Protein AF-A0A850LWF8-F1 (afdb_monomer_lite)

Foldseek 3Di:
DDLVVLLVQLVVLLCCLAPDPDDLVRLVVSLVSNLVSLVVLLVVLVVDDDPLSVVLNVLSVVLNVVSVPDRSNPDRCNVPPVNSVSSVVNSVSSVVDPPPPPPPPPPPPPVVVVVVVVVVVVVVVVVVVVVVVVVVVVVVVPPDDDPPDDDDDDDDDDDDDDPPDDDDDDDDDDDDDDDDDDDDDDDDDDDDDDDDDDDDDDDDDDDDDDDDDDDDDDDDDDDD

Sequence (224 aa):
MDISELIKQIEEIYNKFMISDNTPDMEADLKIKLLDAISSTLAFCNLRKGPNSENLKVILDNLKEKLLVWDPYGPWFKENKELSKGTYDVITLAKTIKFEEAVTPLNIVKTEDFNAFKNTIQKELQILRNEIILIKDLINKIKPMKPTNTGIPTLAPKPIEVPRTTPVPIPKPVSVAQPIPVAKPVPIPKPVAVHKPSEIPTSVPLTDLPPSSTTEEKDSSKLF

Structure (mmCIF, N/CA/C/O backbone):
data_AF-A0A850LWF8-F1
#
_entry.id   AF-A0A850LWF8-F1
#
loop_
_atom_site.group_PDB
_atom_site.id
_atom_site.type_symbol
_atom_site.label_atom_id
_atom_site.label_alt_id
_atom_site.label_comp_id
_atom_site.label_asym_id
_atom_site.label_entity_id
_atom_site.label_seq_id
_atom_site.pdbx_PDB_ins_code
_atom_site.Cartn_x
_atom_site.Cartn_y
_atom_site.Cartn_z
_atom_site.occupancy
_atom_site.B_iso_or_equiv
_atom_site.auth_seq_id
_atom_site.auth_comp_id
_atom_site.auth_asym_id
_atom_site.auth_atom_id
_atom_site.pdbx_PDB_model_num
ATOM 1 N N . MET A 1 1 ? 0.412 9.560 12.607 1.00 71.88 1 MET A N 1
ATOM 2 C CA . MET A 1 1 ? 0.857 10.022 11.281 1.00 71.88 1 MET A CA 1
ATOM 3 C C . MET A 1 1 ? -0.361 10.560 10.563 1.00 71.88 1 MET A C 1
ATOM 5 O O . MET A 1 1 ? -1.389 9.894 10.616 1.00 71.88 1 MET A O 1
ATOM 9 N N . ASP A 1 2 ? -0.293 11.776 10.027 1.00 88.12 2 ASP A N 1
ATOM 10 C CA . ASP A 1 2 ? -1.415 12.353 9.281 1.00 88.12 2 ASP A CA 1
ATOM 11 C C . ASP A 1 2 ? -1.512 11.723 7.883 1.00 88.12 2 ASP A C 1
ATOM 13 O O . ASP A 1 2 ? -0.502 11.296 7.322 1.00 88.12 2 ASP A O 1
ATOM 17 N N . ILE A 1 3 ? -2.715 11.663 7.314 1.00 89.00 3 ILE A N 1
ATOM 18 C CA . ILE A 1 3 ? -2.916 11.129 5.964 1.00 89.00 3 ILE A CA 1
ATOM 19 C C . ILE A 1 3 ? -2.223 11.983 4.906 1.00 89.00 3 ILE A C 1
ATOM 21 O O . ILE A 1 3 ? -1.686 11.434 3.951 1.00 89.00 3 ILE A O 1
ATOM 25 N N . SER A 1 4 ? -2.148 13.301 5.100 1.00 90.94 4 SER A N 1
ATOM 26 C CA . SER A 1 4 ? -1.425 14.196 4.191 1.00 90.94 4 SER A CA 1
ATOM 27 C C . SER A 1 4 ? 0.054 13.812 4.086 1.00 90.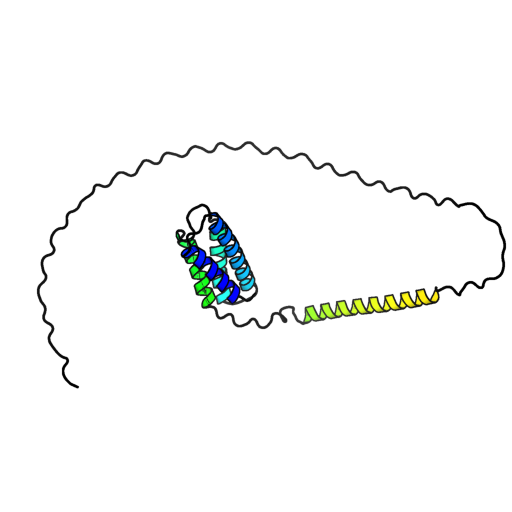94 4 SER A C 1
ATOM 29 O O . SER A 1 4 ? 0.622 13.805 2.996 1.00 90.94 4 SER A O 1
ATOM 31 N N . GLU A 1 5 ? 0.659 13.427 5.214 1.00 94.00 5 GLU A N 1
ATOM 32 C CA . GLU A 1 5 ? 2.047 12.964 5.274 1.00 94.00 5 GLU A CA 1
ATOM 33 C C . GLU A 1 5 ? 2.212 11.606 4.578 1.00 94.00 5 GLU A C 1
ATOM 35 O O . GLU A 1 5 ? 3.134 11.427 3.787 1.00 94.00 5 GLU A O 1
ATOM 40 N N . LEU A 1 6 ? 1.281 10.671 4.793 1.00 94.88 6 LEU A N 1
ATOM 41 C CA . LEU A 1 6 ? 1.285 9.381 4.094 1.00 94.88 6 LEU A CA 1
ATOM 42 C C . LEU A 1 6 ? 1.157 9.548 2.570 1.00 94.88 6 LEU A C 1
ATOM 44 O O . LEU A 1 6 ? 1.884 8.906 1.814 1.00 94.88 6 LEU A O 1
ATOM 48 N N . ILE A 1 7 ? 0.271 10.434 2.107 1.00 94.56 7 ILE A N 1
ATOM 49 C CA . ILE A 1 7 ? 0.090 10.729 0.677 1.00 94.56 7 ILE A CA 1
ATOM 50 C C . ILE A 1 7 ? 1.366 11.334 0.092 1.00 94.56 7 ILE A C 1
ATOM 52 O O . ILE A 1 7 ? 1.801 10.926 -0.984 1.00 94.56 7 ILE A O 1
ATOM 56 N N . LYS A 1 8 ? 1.984 12.278 0.808 1.00 96.19 8 LYS A N 1
ATOM 57 C CA . LYS A 1 8 ? 3.244 12.892 0.393 1.00 96.19 8 LYS A CA 1
ATOM 58 C C . LYS A 1 8 ? 4.355 11.850 0.250 1.00 96.19 8 LYS A C 1
ATOM 60 O O . LYS A 1 8 ? 5.095 11.884 -0.726 1.00 96.19 8 LYS A O 1
ATOM 65 N N . GLN A 1 9 ? 4.435 10.884 1.163 1.00 97.25 9 GLN A N 1
ATOM 66 C CA . GLN A 1 9 ? 5.411 9.795 1.067 1.00 97.25 9 GLN A CA 1
ATOM 67 C C . GLN A 1 9 ? 5.175 8.900 -0.149 1.00 97.25 9 GLN A C 1
ATOM 69 O O . GLN A 1 9 ? 6.128 8.578 -0.858 1.00 97.25 9 GLN A O 1
ATOM 74 N N . ILE A 1 10 ? 3.918 8.544 -0.439 1.00 97.56 10 ILE A N 1
ATOM 75 C CA . ILE A 1 10 ? 3.568 7.796 -1.657 1.00 97.56 10 ILE A CA 1
ATOM 76 C C . ILE A 1 10 ? 4.001 8.577 -2.907 1.00 97.56 10 ILE A C 1
ATOM 78 O O . ILE A 1 10 ? 4.587 7.997 -3.819 1.00 97.56 10 ILE A O 1
ATOM 82 N N . GLU A 1 11 ? 3.767 9.890 -2.941 1.00 97.62 11 GLU A N 1
ATOM 83 C CA . GLU A 1 11 ? 4.175 10.760 -4.048 1.00 97.62 11 GLU A CA 1
ATOM 84 C C . GLU A 1 11 ? 5.698 10.846 -4.210 1.00 97.62 11 GLU A C 1
ATOM 86 O O . GLU A 1 11 ? 6.208 10.727 -5.324 1.00 97.62 11 GLU A O 1
ATOM 91 N N . GLU A 1 12 ? 6.447 11.006 -3.120 1.00 97.75 12 GLU A N 1
ATOM 92 C CA . GLU A 1 12 ? 7.911 11.022 -3.160 1.00 97.75 12 GLU A CA 1
ATOM 93 C C . GLU A 1 12 ? 8.482 9.697 -3.682 1.00 97.75 12 GLU A C 1
ATOM 95 O O . GLU A 1 12 ? 9.410 9.699 -4.494 1.00 97.75 12 GLU A O 1
ATOM 100 N N . ILE A 1 13 ? 7.919 8.564 -3.251 1.00 98.06 13 ILE A N 1
ATOM 101 C CA . ILE A 1 13 ? 8.321 7.236 -3.729 1.00 98.06 13 ILE A CA 1
ATOM 102 C C . ILE A 1 13 ? 7.980 7.073 -5.215 1.00 98.06 13 ILE A C 1
ATOM 104 O O . ILE A 1 13 ? 8.828 6.639 -5.992 1.00 98.06 13 ILE A O 1
ATOM 108 N N . TYR A 1 14 ? 6.777 7.474 -5.630 1.00 98.06 14 TYR A N 1
ATOM 109 C CA . TYR A 1 14 ? 6.364 7.449 -7.033 1.00 98.06 14 TYR A CA 1
ATOM 110 C C . TYR A 1 14 ? 7.293 8.284 -7.922 1.00 98.06 14 TYR A C 1
ATOM 112 O O . TYR A 1 14 ? 7.759 7.808 -8.953 1.00 98.06 14 TYR A O 1
ATOM 120 N N . ASN A 1 15 ? 7.642 9.499 -7.501 1.00 97.62 15 ASN A N 1
ATOM 121 C CA . ASN A 1 15 ? 8.558 10.352 -8.255 1.00 97.62 15 ASN A CA 1
ATOM 122 C C . ASN A 1 15 ? 9.951 9.722 -8.391 1.00 97.62 15 ASN A C 1
ATOM 124 O O . ASN A 1 15 ? 10.553 9.807 -9.461 1.00 97.62 15 ASN A O 1
ATOM 128 N N . LYS A 1 16 ? 10.443 9.032 -7.352 1.00 97.50 16 LYS A N 1
ATOM 129 C CA . LYS A 1 16 ? 11.698 8.267 -7.437 1.00 97.50 16 LYS A CA 1
ATOM 130 C C . LYS A 1 16 ? 11.608 7.136 -8.456 1.00 97.50 16 LYS A C 1
ATOM 132 O O . LYS A 1 16 ? 12.560 6.950 -9.204 1.00 97.50 16 LYS A O 1
ATOM 137 N N . PHE A 1 17 ? 10.486 6.421 -8.531 1.00 97.12 17 PHE A N 1
ATOM 138 C CA . PHE A 1 17 ? 10.282 5.397 -9.560 1.00 97.12 17 PHE A CA 1
ATOM 139 C C . PHE A 1 17 ? 10.250 5.969 -10.984 1.00 97.12 17 PHE A C 1
ATOM 141 O O . PHE A 1 17 ? 10.726 5.324 -11.915 1.00 97.12 17 PHE A O 1
ATOM 148 N N . MET A 1 18 ? 9.686 7.165 -11.168 1.00 95.81 18 MET A N 1
ATOM 149 C CA . MET A 1 18 ? 9.461 7.729 -12.503 1.00 95.81 18 MET A CA 1
ATOM 150 C C . MET A 1 18 ? 10.660 8.500 -13.063 1.00 95.81 18 MET A C 1
ATOM 152 O O . MET A 1 18 ? 10.869 8.491 -14.274 1.00 95.81 18 MET A O 1
ATOM 156 N N . ILE A 1 19 ? 11.417 9.193 -12.208 1.00 93.38 19 ILE A N 1
ATOM 157 C CA . ILE A 1 19 ? 12.445 10.155 -12.638 1.00 93.38 19 ILE A CA 1
ATOM 158 C C . ILE A 1 19 ? 13.856 9.572 -12.523 1.00 93.38 19 ILE A C 1
ATOM 160 O O . ILE A 1 19 ? 14.711 9.882 -13.349 1.00 93.38 19 ILE A O 1
ATOM 164 N N . SER A 1 20 ? 14.115 8.748 -11.508 1.00 89.88 20 SER A N 1
ATOM 165 C CA . SER A 1 20 ? 15.461 8.243 -11.238 1.00 89.88 20 SER A CA 1
ATOM 166 C C . SER A 1 20 ? 15.782 6.998 -12.064 1.00 89.88 20 SER A C 1
ATOM 168 O O . SER A 1 20 ? 14.935 6.126 -12.266 1.00 89.88 20 SER A O 1
ATOM 170 N N . ASP A 1 21 ? 17.044 6.866 -12.466 1.00 92.38 21 ASP A N 1
ATOM 171 C CA . ASP A 1 21 ? 17.590 5.609 -12.977 1.00 92.38 21 ASP A CA 1
ATOM 172 C C . ASP A 1 21 ? 17.930 4.692 -11.795 1.00 92.38 21 ASP A C 1
ATOM 174 O O . ASP A 1 21 ? 19.051 4.668 -11.286 1.00 92.38 21 ASP A O 1
ATOM 178 N N . ASN A 1 22 ? 16.911 3.993 -11.295 1.00 94.62 22 ASN A N 1
ATOM 179 C CA . ASN A 1 22 ? 17.045 3.093 -10.154 1.00 94.62 22 ASN A CA 1
ATOM 180 C C . ASN A 1 22 ? 17.709 1.777 -10.572 1.00 94.62 22 ASN A C 1
ATOM 182 O O . ASN A 1 22 ? 17.449 1.244 -11.648 1.00 94.62 22 ASN A O 1
ATOM 186 N N . THR A 1 23 ? 18.542 1.221 -9.695 1.00 96.88 23 THR A N 1
ATOM 187 C CA . THR A 1 23 ? 18.977 -0.175 -9.822 1.00 96.88 23 THR A CA 1
ATOM 188 C C . THR A 1 23 ? 17.854 -1.116 -9.362 1.00 96.88 23 THR A C 1
ATOM 190 O O . THR A 1 23 ? 16.964 -0.679 -8.626 1.00 96.88 23 THR A O 1
ATOM 193 N N . PRO A 1 24 ? 17.885 -2.415 -9.719 1.00 96.81 24 PRO A N 1
ATOM 194 C CA . PRO A 1 24 ? 16.850 -3.359 -9.285 1.00 96.81 24 PRO A CA 1
ATOM 195 C C . PRO A 1 24 ? 16.725 -3.445 -7.756 1.00 96.81 24 PRO A C 1
ATOM 197 O O . PRO A 1 24 ? 15.625 -3.488 -7.213 1.00 96.81 24 PRO A O 1
ATOM 200 N N . ASP A 1 25 ? 17.851 -3.363 -7.040 1.00 97.50 25 ASP A N 1
ATOM 201 C CA . ASP A 1 25 ? 17.860 -3.349 -5.573 1.00 97.50 25 ASP A CA 1
ATOM 202 C C . ASP A 1 25 ? 17.208 -2.080 -4.999 1.00 97.50 25 ASP A C 1
ATOM 204 O O . ASP A 1 25 ? 16.500 -2.140 -3.992 1.00 97.50 25 ASP A O 1
ATOM 208 N N . MET A 1 26 ? 17.399 -0.927 -5.652 1.00 97.06 26 MET A N 1
ATOM 209 C CA . MET A 1 26 ? 16.707 0.308 -5.275 1.00 97.06 26 MET A CA 1
ATOM 210 C C . MET A 1 26 ? 15.204 0.214 -5.554 1.00 97.06 26 MET A C 1
ATOM 212 O O . MET A 1 26 ? 14.417 0.674 -4.730 1.00 97.06 26 MET A O 1
ATOM 216 N N . GLU A 1 27 ? 14.781 -0.401 -6.664 1.00 97.12 27 GLU A N 1
ATOM 217 C CA . GLU A 1 27 ? 13.356 -0.639 -6.927 1.00 97.12 27 GLU A CA 1
ATOM 218 C C . GLU A 1 27 ? 12.730 -1.600 -5.914 1.00 97.12 27 GLU A C 1
ATOM 220 O O . GLU A 1 27 ? 11.604 -1.365 -5.475 1.00 97.12 27 GLU A O 1
ATOM 225 N N . ALA A 1 28 ? 13.458 -2.628 -5.474 1.00 98.00 28 ALA A N 1
ATOM 226 C CA . ALA A 1 28 ? 12.998 -3.528 -4.422 1.00 98.00 28 ALA A CA 1
ATOM 227 C C . ALA A 1 28 ? 12.800 -2.793 -3.082 1.00 98.00 28 ALA A C 1
ATOM 229 O O . ALA A 1 28 ? 11.769 -2.965 -2.428 1.00 98.00 28 ALA A O 1
ATOM 230 N N . ASP A 1 29 ? 13.736 -1.924 -2.693 1.00 98.12 29 ASP A N 1
ATOM 231 C CA . ASP A 1 29 ? 13.606 -1.090 -1.491 1.00 98.12 29 ASP A CA 1
ATOM 232 C C . ASP A 1 29 ? 12.442 -0.087 -1.608 1.00 98.12 29 ASP A C 1
ATOM 234 O O . ASP A 1 29 ? 11.613 0.034 -0.700 1.00 98.12 29 ASP A O 1
ATOM 238 N N . LEU A 1 30 ? 12.310 0.589 -2.755 1.00 98.06 30 LEU A N 1
ATOM 239 C CA . LEU A 1 30 ? 11.189 1.495 -3.021 1.00 98.06 30 LEU A CA 1
ATOM 240 C C . LEU A 1 30 ? 9.845 0.754 -3.031 1.00 98.06 30 LEU A C 1
ATOM 242 O O . LEU A 1 30 ? 8.857 1.293 -2.534 1.00 98.06 30 LEU A O 1
ATOM 246 N N . LYS A 1 31 ? 9.799 -0.489 -3.527 1.00 97.81 31 LYS A N 1
ATOM 247 C CA . LYS A 1 31 ? 8.603 -1.342 -3.499 1.00 97.81 31 LYS A CA 1
ATOM 248 C C . LYS A 1 31 ? 8.159 -1.603 -2.065 1.00 97.81 31 LYS A C 1
ATOM 250 O O . LYS A 1 31 ? 6.974 -1.470 -1.762 1.00 97.81 31 LYS A O 1
ATOM 255 N N . ILE A 1 32 ? 9.093 -1.965 -1.185 1.00 98.19 32 ILE A N 1
ATOM 256 C CA . ILE A 1 32 ? 8.808 -2.215 0.234 1.00 98.19 32 ILE A CA 1
ATOM 257 C C . ILE A 1 32 ? 8.267 -0.940 0.889 1.00 98.19 32 ILE A C 1
ATOM 259 O O . ILE A 1 32 ? 7.224 -0.985 1.540 1.00 98.19 32 ILE A O 1
ATOM 263 N N . LYS A 1 33 ? 8.918 0.205 0.653 1.00 98.25 33 LYS A N 1
ATOM 264 C CA . LYS A 1 33 ? 8.469 1.509 1.171 1.00 98.25 33 LYS A CA 1
ATOM 265 C C . LYS A 1 33 ? 7.077 1.884 0.662 1.00 98.25 33 LYS A C 1
ATOM 267 O O . LYS A 1 33 ? 6.252 2.365 1.433 1.00 98.25 33 LYS A O 1
ATOM 272 N N . LEU A 1 34 ? 6.793 1.634 -0.617 1.00 98.06 34 LEU A N 1
ATOM 273 C CA . LEU A 1 34 ? 5.483 1.897 -1.204 1.00 98.06 34 LEU A CA 1
ATOM 274 C C . LEU A 1 34 ? 4.403 0.992 -0.594 1.00 98.06 34 LEU A C 1
ATOM 276 O O . LEU A 1 34 ? 3.328 1.479 -0.255 1.00 98.06 34 LEU A O 1
ATOM 280 N N . LEU A 1 35 ? 4.685 -0.303 -0.409 1.00 98.19 35 LEU A N 1
ATOM 281 C CA . LEU A 1 35 ? 3.767 -1.250 0.239 1.00 98.19 35 LEU A CA 1
ATOM 282 C C . LEU A 1 35 ? 3.442 -0.857 1.685 1.00 98.19 35 LEU A C 1
ATOM 284 O O . LEU A 1 35 ? 2.288 -0.987 2.109 1.00 98.19 35 LEU A O 1
ATOM 288 N N . ASP A 1 36 ? 4.441 -0.387 2.430 1.00 98.00 36 ASP A N 1
ATOM 289 C CA . ASP A 1 36 ? 4.278 0.079 3.808 1.00 98.00 36 ASP A CA 1
ATOM 290 C C . ASP A 1 36 ? 3.414 1.348 3.874 1.00 98.00 36 ASP A C 1
ATOM 292 O O . ASP A 1 36 ? 2.423 1.401 4.611 1.00 98.00 36 ASP A O 1
ATOM 296 N N . ALA A 1 37 ? 3.702 2.328 3.010 1.00 97.44 37 ALA A N 1
ATOM 297 C CA . ALA A 1 37 ? 2.919 3.556 2.902 1.00 97.44 37 ALA A CA 1
ATOM 298 C C . ALA A 1 37 ? 1.462 3.277 2.488 1.00 97.44 37 ALA A C 1
ATOM 300 O O . ALA A 1 37 ? 0.532 3.771 3.125 1.00 97.44 37 ALA A O 1
ATOM 301 N N . ILE A 1 38 ? 1.240 2.420 1.482 1.00 97.12 38 ILE A N 1
ATOM 302 C CA . ILE A 1 38 ? -0.101 1.988 1.052 1.00 97.12 38 ILE A CA 1
ATOM 303 C C . ILE A 1 38 ? -0.844 1.291 2.194 1.00 97.12 38 ILE A C 1
ATOM 305 O O . ILE A 1 38 ? -2.016 1.581 2.433 1.00 97.12 38 ILE A O 1
ATOM 309 N N . SER A 1 39 ? -0.181 0.389 2.923 1.00 97.06 39 SER A N 1
ATOM 310 C CA . SER A 1 39 ? -0.806 -0.341 4.033 1.00 97.06 39 SER A CA 1
ATOM 311 C C . SER A 1 39 ? -1.181 0.591 5.188 1.00 97.06 39 SER A C 1
ATOM 313 O O . SER A 1 39 ? -2.263 0.453 5.761 1.00 97.06 39 SER A O 1
ATOM 315 N N . SER A 1 40 ? -0.339 1.582 5.481 1.00 96.06 40 SER A N 1
ATOM 316 C CA . SER A 1 40 ? -0.624 2.626 6.467 1.00 96.06 40 SER A CA 1
ATOM 317 C C . SER A 1 40 ? -1.805 3.508 6.045 1.00 96.06 40 SER A C 1
ATOM 319 O O . SER A 1 40 ? -2.696 3.778 6.855 1.00 96.06 40 SER A O 1
ATOM 321 N N . THR A 1 41 ? -1.882 3.899 4.769 1.00 94.81 41 THR A N 1
ATOM 322 C CA . THR A 1 41 ? -3.022 4.665 4.238 1.00 94.81 41 THR A CA 1
ATOM 323 C C . THR A 1 41 ? -4.310 3.838 4.241 1.00 94.81 41 THR A C 1
ATOM 325 O O . THR A 1 41 ? -5.364 4.361 4.604 1.00 94.81 41 THR A O 1
ATOM 328 N N . LEU A 1 42 ? -4.252 2.541 3.921 1.00 94.69 42 LEU A N 1
ATOM 329 C CA . LEU A 1 42 ? -5.397 1.628 4.043 1.00 94.69 42 LEU A CA 1
ATOM 330 C C . LEU A 1 42 ? -5.899 1.538 5.485 1.00 94.69 42 LEU A C 1
ATOM 332 O O . LEU A 1 42 ? -7.101 1.645 5.727 1.00 94.69 42 LEU A O 1
ATOM 336 N N . ALA A 1 43 ? -4.991 1.389 6.454 1.00 93.50 43 ALA A N 1
ATOM 337 C CA . ALA A 1 43 ? -5.347 1.383 7.869 1.00 93.50 43 ALA A CA 1
ATOM 338 C C . ALA A 1 43 ? -6.047 2.690 8.277 1.00 93.50 43 ALA A C 1
ATOM 340 O O . ALA A 1 43 ? -7.069 2.651 8.961 1.00 93.50 43 ALA A O 1
ATOM 341 N N . PHE A 1 44 ? -5.561 3.837 7.795 1.00 90.94 44 PHE A N 1
ATOM 342 C CA . PHE A 1 44 ? -6.222 5.123 8.013 1.00 90.94 44 PHE A CA 1
ATOM 343 C C . PHE A 1 44 ? -7.625 5.175 7.385 1.00 90.94 44 PHE A C 1
ATOM 345 O O . PHE A 1 44 ? -8.572 5.619 8.037 1.00 90.94 44 PHE A O 1
ATOM 352 N N . CYS A 1 45 ? -7.785 4.694 6.148 1.00 90.44 45 CYS A N 1
ATOM 353 C CA . CYS A 1 45 ? -9.083 4.653 5.469 1.00 90.44 45 CYS A CA 1
ATOM 354 C C . CYS A 1 45 ? -10.085 3.761 6.214 1.00 90.44 45 CYS A C 1
ATOM 356 O O . CYS A 1 45 ? -11.241 4.140 6.357 1.00 90.44 45 CYS A O 1
ATOM 358 N N . ASN A 1 46 ? -9.643 2.631 6.773 1.00 89.56 46 ASN A N 1
ATOM 359 C CA . ASN A 1 46 ? -10.501 1.745 7.566 1.00 89.56 46 ASN A CA 1
ATOM 360 C C . ASN A 1 46 ? -11.015 2.399 8.861 1.00 89.56 46 ASN A C 1
ATOM 362 O O . ASN A 1 46 ? -12.093 2.051 9.344 1.00 89.56 46 ASN A O 1
ATOM 366 N N . LEU A 1 47 ? -10.267 3.353 9.424 1.00 87.69 47 LEU A N 1
ATOM 367 C CA . LEU A 1 47 ? -10.670 4.085 10.628 1.00 87.69 47 LEU A CA 1
ATOM 368 C C . LEU A 1 47 ? -11.677 5.209 10.338 1.00 87.69 47 LEU A C 1
ATOM 370 O O . LEU A 1 47 ? -12.404 5.618 11.244 1.00 87.69 47 LEU A O 1
ATOM 374 N N . ARG A 1 48 ? -11.746 5.712 9.099 1.00 82.44 48 ARG A N 1
ATOM 375 C CA . ARG A 1 48 ? -12.631 6.820 8.712 1.00 82.44 48 ARG A CA 1
ATOM 376 C C . ARG A 1 48 ? -13.679 6.375 7.700 1.00 82.44 48 ARG A C 1
ATOM 378 O O . ARG A 1 48 ? -13.374 6.086 6.547 1.00 82.44 48 ARG A O 1
ATOM 385 N N . LYS A 1 49 ? -14.946 6.401 8.107 1.00 76.94 49 LYS A N 1
ATOM 386 C CA . LYS A 1 49 ? -16.073 6.062 7.229 1.00 76.94 49 LYS A CA 1
ATOM 387 C C . LYS A 1 49 ? -16.479 7.272 6.386 1.00 76.94 49 LYS A C 1
ATOM 389 O O . LYS A 1 49 ? -16.779 8.325 6.938 1.00 76.94 49 LYS A O 1
ATOM 394 N N . GLY A 1 50 ? -16.517 7.106 5.067 1.00 80.88 50 GLY A N 1
ATOM 395 C CA . GLY A 1 50 ? -16.995 8.115 4.126 1.00 80.88 50 GLY A CA 1
ATOM 396 C C . GLY A 1 50 ? -17.007 7.590 2.684 1.00 80.88 50 GLY A C 1
ATOM 397 O O . GLY A 1 50 ? -16.258 6.671 2.361 1.00 80.88 50 GLY A O 1
ATOM 398 N N . PRO A 1 51 ? -17.828 8.165 1.789 1.00 79.19 51 PRO A N 1
ATOM 399 C CA . PRO A 1 51 ? -17.898 7.718 0.393 1.00 79.19 51 PRO A CA 1
ATOM 400 C C . PRO A 1 51 ? -16.552 7.885 -0.331 1.00 79.19 51 PRO A C 1
ATOM 402 O O . PRO A 1 51 ? -16.146 7.043 -1.127 1.00 79.19 51 PRO A O 1
ATOM 405 N N . ASN A 1 52 ? -15.818 8.945 0.007 1.00 83.31 52 ASN A N 1
ATOM 406 C CA . ASN A 1 52 ? -14.504 9.228 -0.557 1.00 83.31 52 ASN A CA 1
ATOM 407 C C . ASN A 1 52 ? -13.416 8.266 -0.053 1.00 83.31 52 ASN A C 1
ATOM 409 O O . ASN A 1 52 ? -12.522 7.908 -0.819 1.00 83.31 52 ASN A O 1
ATOM 413 N N . SER A 1 53 ? -13.487 7.831 1.213 1.00 87.19 53 SER A N 1
ATOM 414 C CA . SER A 1 53 ? -12.510 6.886 1.764 1.00 87.19 53 SER A CA 1
ATOM 415 C C . SER A 1 53 ? -12.720 5.470 1.236 1.00 87.19 53 SER A C 1
ATOM 417 O O . SER A 1 53 ? -11.730 4.781 1.010 1.00 87.19 53 SER A O 1
ATOM 419 N N . GLU A 1 54 ? -13.960 5.053 0.957 1.00 89.62 54 GLU A N 1
ATOM 420 C CA . GLU A 1 54 ? -14.217 3.735 0.360 1.00 89.62 54 GLU A CA 1
ATOM 421 C C . GLU A 1 54 ? -13.680 3.652 -1.075 1.00 89.62 54 GLU A C 1
ATOM 423 O O . GLU A 1 54 ? -13.010 2.683 -1.427 1.00 89.62 54 GLU A O 1
ATOM 428 N N . ASN A 1 55 ? -13.878 4.701 -1.883 1.00 91.50 55 ASN A N 1
ATOM 429 C CA . ASN A 1 55 ? -13.305 4.764 -3.231 1.00 91.50 55 ASN A CA 1
ATOM 430 C C . ASN A 1 55 ? -11.772 4.681 -3.195 1.00 91.50 55 ASN A C 1
ATOM 432 O O . ASN A 1 55 ? -11.174 3.910 -3.944 1.00 91.50 55 ASN A O 1
ATOM 436 N N . LEU A 1 56 ? -11.133 5.440 -2.296 1.00 93.19 56 LEU A N 1
ATOM 437 C CA . LEU A 1 56 ? -9.681 5.397 -2.125 1.00 93.19 56 LEU A CA 1
ATOM 438 C C . LEU A 1 56 ? -9.205 4.015 -1.661 1.00 93.19 56 LEU A C 1
ATOM 440 O O . LEU A 1 56 ? -8.209 3.509 -2.172 1.00 93.19 56 LEU A O 1
ATOM 444 N N . LYS A 1 57 ? -9.933 3.388 -0.735 1.00 95.00 57 LYS A N 1
ATOM 445 C CA . LYS A 1 57 ? -9.640 2.048 -0.224 1.00 95.00 57 LYS A CA 1
ATOM 446 C C . LYS A 1 57 ? -9.661 0.997 -1.332 1.00 95.00 57 LYS A C 1
ATOM 448 O O . LYS A 1 57 ? -8.698 0.251 -1.449 1.00 95.00 57 LYS A O 1
ATOM 453 N N . VAL A 1 58 ? -10.684 0.989 -2.189 1.00 95.50 58 VAL A N 1
ATOM 454 C CA . VAL A 1 58 ? -10.769 0.046 -3.322 1.00 95.50 58 VAL A CA 1
ATOM 455 C C . VAL A 1 58 ? -9.566 0.182 -4.261 1.00 95.50 58 VAL A C 1
ATOM 457 O O . VAL A 1 58 ? -8.993 -0.823 -4.684 1.00 95.50 58 VAL A O 1
ATOM 460 N N . ILE A 1 59 ? -9.152 1.414 -4.575 1.00 95.56 59 ILE A N 1
ATOM 461 C CA . ILE A 1 59 ? -7.995 1.650 -5.452 1.00 95.56 59 ILE A CA 1
ATOM 462 C C . ILE A 1 59 ? -6.691 1.231 -4.759 1.00 95.56 59 ILE A C 1
ATOM 464 O O . ILE A 1 59 ? -5.845 0.600 -5.391 1.00 95.56 59 ILE A O 1
ATOM 468 N N . LEU A 1 60 ? -6.533 1.538 -3.468 1.00 96.62 60 LEU A N 1
ATOM 469 C CA . LEU A 1 60 ? -5.365 1.132 -2.682 1.00 96.62 60 LEU A CA 1
ATOM 470 C C . LEU A 1 60 ? -5.242 -0.393 -2.565 1.00 96.62 60 LEU A C 1
ATOM 472 O O . LEU A 1 60 ? -4.136 -0.910 -2.703 1.00 96.62 60 LEU A O 1
ATOM 476 N N . ASP A 1 61 ? -6.347 -1.107 -2.338 1.00 97.19 61 ASP A N 1
ATOM 477 C CA . ASP A 1 61 ? -6.364 -2.572 -2.264 1.00 97.19 61 ASP A CA 1
ATOM 478 C C . ASP A 1 61 ? -5.945 -3.186 -3.608 1.00 97.19 61 ASP A C 1
ATOM 480 O O . ASP A 1 61 ? -5.037 -4.016 -3.658 1.00 97.19 61 ASP A O 1
ATOM 484 N N . ASN A 1 62 ? -6.514 -2.700 -4.715 1.00 97.25 62 ASN A N 1
ATOM 485 C CA . ASN A 1 62 ? -6.144 -3.144 -6.061 1.00 97.25 62 ASN A CA 1
ATOM 486 C C . ASN A 1 62 ? -4.655 -2.879 -6.362 1.00 97.25 62 ASN A C 1
ATOM 488 O O . ASN A 1 62 ? -3.931 -3.767 -6.815 1.00 97.25 62 ASN A O 1
ATOM 492 N N . LEU A 1 63 ? -4.166 -1.672 -6.056 1.00 97.62 63 LEU A N 1
ATOM 493 C CA . LEU A 1 63 ? -2.756 -1.330 -6.238 1.00 97.62 63 LEU A CA 1
ATOM 494 C C . LEU A 1 63 ? -1.849 -2.232 -5.393 1.00 97.62 63 LEU A C 1
ATOM 496 O O . LEU A 1 63 ? -0.830 -2.704 -5.892 1.00 97.62 63 LEU A O 1
ATOM 500 N N . LYS A 1 64 ? -2.223 -2.501 -4.138 1.00 97.94 64 LYS A N 1
ATOM 501 C CA . LYS A 1 64 ? -1.477 -3.387 -3.242 1.00 97.94 64 LYS A CA 1
ATOM 502 C C . LYS A 1 64 ? -1.361 -4.796 -3.815 1.00 97.94 64 LYS A C 1
ATOM 504 O O . LYS A 1 64 ? -0.262 -5.344 -3.817 1.00 97.94 64 LYS A O 1
ATOM 509 N N . GLU A 1 65 ? -2.451 -5.368 -4.319 1.00 97.75 65 GLU A N 1
ATOM 510 C CA . GLU A 1 65 ? -2.439 -6.698 -4.940 1.00 97.75 65 GLU A CA 1
ATOM 511 C C . GLU A 1 65 ? -1.493 -6.755 -6.142 1.00 97.75 65 GLU A C 1
ATOM 513 O O . GLU A 1 65 ? -0.640 -7.643 -6.221 1.00 97.75 65 GLU A O 1
ATOM 518 N N . LYS A 1 66 ? -1.569 -5.765 -7.037 1.00 97.44 66 LYS A N 1
ATOM 519 C CA . LYS A 1 66 ? -0.666 -5.681 -8.194 1.00 97.44 66 LYS A CA 1
ATOM 520 C C . LYS A 1 66 ? 0.791 -5.525 -7.772 1.00 97.44 66 LYS A C 1
ATOM 522 O O . LYS A 1 66 ? 1.676 -6.165 -8.339 1.00 97.44 66 LYS A O 1
ATOM 527 N N . LEU A 1 67 ? 1.043 -4.699 -6.759 1.00 97.31 67 LEU A N 1
ATOM 528 C CA . LEU A 1 67 ? 2.387 -4.435 -6.262 1.00 97.31 67 LEU A CA 1
ATOM 529 C C . LEU A 1 67 ? 2.993 -5.676 -5.592 1.00 97.31 67 LEU A C 1
ATOM 531 O O . LEU A 1 67 ? 4.191 -5.909 -5.724 1.00 97.31 67 LEU A O 1
ATOM 535 N N . LEU A 1 68 ? 2.189 -6.508 -4.921 1.00 97.62 68 LEU A N 1
ATOM 536 C CA . LEU A 1 68 ? 2.654 -7.765 -4.326 1.00 97.62 68 LEU A CA 1
ATOM 537 C C . LEU A 1 68 ? 3.180 -8.744 -5.381 1.00 97.62 68 LEU A C 1
ATOM 539 O O . LEU A 1 68 ? 4.242 -9.329 -5.172 1.00 97.62 68 LEU A O 1
ATOM 543 N N . VAL A 1 69 ? 2.478 -8.874 -6.510 1.00 97.38 69 VAL A N 1
ATOM 544 C CA . VAL A 1 69 ? 2.835 -9.804 -7.597 1.00 97.38 69 VAL A CA 1
ATOM 545 C C . VAL A 1 69 ? 3.988 -9.282 -8.460 1.00 97.38 69 VAL A C 1
ATOM 547 O O . VAL A 1 69 ? 4.728 -10.072 -9.040 1.00 97.38 69 VAL A O 1
ATOM 550 N N . TRP A 1 70 ? 4.157 -7.964 -8.554 1.00 97.50 70 TRP A N 1
ATOM 551 C CA . TRP A 1 70 ? 5.193 -7.358 -9.387 1.00 97.50 70 TRP A CA 1
ATOM 552 C C . TRP A 1 70 ? 6.613 -7.689 -8.914 1.00 97.50 70 TRP A C 1
ATOM 554 O O . TRP A 1 70 ? 6.916 -7.579 -7.730 1.00 97.50 70 TRP A O 1
ATOM 564 N N . ASP A 1 71 ? 7.499 -8.056 -9.836 1.00 97.44 71 ASP A N 1
ATOM 565 C CA . ASP A 1 71 ? 8.899 -8.364 -9.541 1.00 97.44 71 ASP A CA 1
ATOM 566 C C . ASP A 1 71 ? 9.796 -7.134 -9.789 1.00 97.44 71 ASP A C 1
ATOM 568 O O . ASP A 1 71 ? 9.896 -6.703 -10.941 1.00 97.44 71 ASP A O 1
ATOM 572 N N . PRO A 1 72 ? 10.466 -6.577 -8.758 1.00 95.50 72 PRO A N 1
ATOM 573 C CA . PRO A 1 72 ? 11.373 -5.437 -8.918 1.00 95.50 72 PRO A CA 1
ATOM 574 C C . PRO A 1 72 ? 12.660 -5.767 -9.698 1.00 95.50 72 PRO A C 1
ATOM 576 O O . PRO A 1 72 ? 13.384 -4.855 -10.082 1.00 95.50 72 PRO A O 1
ATOM 579 N N . TYR A 1 73 ? 12.955 -7.050 -9.945 1.00 96.12 73 TYR A N 1
ATOM 580 C CA . TYR A 1 73 ? 14.055 -7.483 -10.819 1.00 96.12 73 TYR A CA 1
ATOM 581 C C . TYR A 1 73 ? 13.600 -7.761 -12.264 1.00 96.12 73 TYR A C 1
ATOM 583 O O . TYR A 1 73 ? 14.402 -8.184 -13.098 1.00 96.12 73 TYR A O 1
ATOM 591 N N . GLY A 1 74 ? 12.313 -7.544 -12.552 1.00 95.06 74 GLY A N 1
ATOM 592 C CA . GLY A 1 74 ? 11.699 -7.708 -13.863 1.00 95.06 74 GLY A CA 1
ATOM 593 C C . GLY A 1 74 ? 11.574 -6.381 -14.627 1.00 95.06 74 GLY A C 1
ATOM 594 O O . GLY A 1 74 ? 12.516 -5.590 -14.653 1.00 95.06 74 GLY A O 1
ATOM 595 N N . PRO A 1 75 ? 10.426 -6.126 -15.286 1.00 95.56 75 PRO A N 1
ATOM 596 C CA . PRO A 1 75 ? 10.158 -4.839 -15.919 1.00 95.56 75 PRO A CA 1
ATOM 597 C C . PRO A 1 75 ? 10.152 -3.709 -14.891 1.00 95.56 75 PRO A C 1
ATOM 599 O O . PRO A 1 75 ? 9.483 -3.822 -13.855 1.00 95.56 75 PRO A O 1
ATOM 602 N N . TRP A 1 76 ? 10.835 -2.612 -15.223 1.00 96.00 76 TRP A N 1
ATOM 603 C CA . TRP A 1 76 ? 10.924 -1.430 -14.370 1.00 96.00 76 TRP A CA 1
ATOM 604 C C . TRP A 1 76 ? 9.538 -0.891 -14.027 1.00 96.00 76 TRP A C 1
ATOM 606 O O . TRP A 1 76 ? 8.621 -0.924 -14.857 1.00 96.00 76 TRP A O 1
ATOM 616 N N . PHE A 1 77 ? 9.383 -0.317 -12.833 1.00 97.25 77 PHE A N 1
ATOM 617 C CA . PHE A 1 77 ? 8.095 0.221 -12.390 1.00 97.25 77 PHE A CA 1
ATOM 618 C C . PHE A 1 77 ? 7.475 1.185 -13.419 1.00 97.25 77 PHE A C 1
ATOM 620 O O . PHE A 1 77 ? 6.286 1.096 -13.733 1.00 97.25 77 PHE A O 1
ATOM 627 N N . LYS A 1 78 ? 8.300 2.072 -13.997 1.00 95.94 78 LYS A N 1
ATOM 628 C CA . LYS A 1 78 ? 7.893 3.062 -15.011 1.00 95.94 78 LYS A CA 1
ATOM 629 C C . LYS A 1 78 ? 7.399 2.447 -16.327 1.00 95.94 78 LYS A C 1
ATOM 631 O O . LYS A 1 78 ? 6.657 3.091 -17.065 1.00 95.94 78 LYS A O 1
ATOM 636 N N . GLU A 1 79 ? 7.777 1.206 -16.620 1.00 96.12 79 GLU A N 1
ATOM 637 C CA . GLU A 1 79 ? 7.335 0.467 -17.809 1.00 96.12 79 GLU A CA 1
ATOM 638 C C . GLU A 1 79 ? 6.014 -0.271 -17.558 1.00 96.12 79 GLU A C 1
ATOM 640 O O . GLU A 1 79 ? 5.242 -0.530 -18.487 1.00 96.12 79 GLU A O 1
ATOM 645 N N . ASN A 1 80 ? 5.701 -0.557 -16.291 1.00 96.75 80 ASN A N 1
ATOM 646 C CA . ASN A 1 80 ? 4.433 -1.146 -15.900 1.00 96.75 80 ASN A CA 1
ATOM 647 C C . ASN A 1 80 ? 3.333 -0.072 -15.841 1.00 96.75 80 ASN A C 1
ATOM 649 O O . ASN A 1 80 ? 3.110 0.595 -14.826 1.00 96.75 80 ASN A O 1
ATOM 653 N N . LYS A 1 81 ? 2.610 0.083 -16.955 1.00 96.44 81 LYS A N 1
ATOM 654 C CA . LYS A 1 81 ? 1.515 1.061 -17.098 1.00 96.44 81 LYS A CA 1
ATOM 655 C C . LYS A 1 81 ? 0.421 0.906 -16.046 1.00 96.44 81 LYS A C 1
ATOM 657 O O . LYS A 1 81 ? -0.175 1.900 -15.650 1.00 96.44 81 LYS A O 1
ATOM 662 N N . GLU A 1 82 ? 0.131 -0.314 -15.604 1.00 96.19 82 GLU A N 1
ATOM 663 C CA . GLU A 1 82 ? -0.933 -0.538 -14.628 1.00 96.19 82 GLU A CA 1
ATOM 664 C C . GLU A 1 82 ? -0.536 -0.081 -13.226 1.00 96.19 82 GLU A C 1
ATOM 666 O O . GLU A 1 82 ? -1.348 0.542 -12.543 1.00 96.19 82 GLU A O 1
ATOM 671 N N . LEU A 1 83 ? 0.700 -0.368 -12.808 1.00 96.81 83 LEU A N 1
ATOM 672 C CA . LEU A 1 83 ? 1.224 0.065 -11.512 1.00 96.81 83 LEU A CA 1
ATOM 673 C C . LEU A 1 83 ? 1.437 1.572 -11.471 1.00 96.81 83 LEU A C 1
ATOM 675 O O . LEU A 1 83 ? 0.957 2.232 -10.554 1.00 96.81 83 LEU A O 1
ATOM 679 N N . SER A 1 84 ? 2.112 2.122 -12.481 1.00 97.19 84 SER A N 1
ATOM 680 C CA . SER A 1 84 ? 2.365 3.563 -12.570 1.00 97.19 84 SER A CA 1
ATOM 681 C C . SER A 1 84 ? 1.061 4.362 -12.585 1.00 97.19 84 SER A C 1
ATOM 683 O O . SER A 1 84 ? 0.896 5.279 -11.780 1.00 97.19 84 SER A O 1
ATOM 685 N N . LYS A 1 85 ? 0.088 3.960 -13.415 1.00 97.31 85 LYS A N 1
ATOM 686 C CA . LYS A 1 85 ? -1.245 4.573 -13.427 1.00 97.31 85 LYS A CA 1
ATOM 687 C C . LYS A 1 85 ? -1.971 4.386 -12.095 1.00 97.31 85 LYS A C 1
ATOM 689 O O . LYS A 1 85 ? -2.521 5.351 -11.581 1.00 97.31 85 LYS A O 1
ATOM 694 N N . GLY A 1 86 ? -1.961 3.180 -11.526 1.00 97.00 86 GLY A N 1
ATOM 695 C CA . GLY A 1 86 ? -2.624 2.900 -10.252 1.00 97.00 86 GLY A CA 1
ATOM 696 C C . GLY A 1 86 ? -2.095 3.778 -9.116 1.00 97.00 86 GLY A C 1
ATOM 697 O O . GLY A 1 86 ? -2.881 4.376 -8.384 1.00 97.00 86 GLY A O 1
ATOM 698 N N . THR A 1 87 ? -0.774 3.936 -9.009 1.00 97.12 87 THR A N 1
ATOM 699 C CA . THR A 1 87 ? -0.156 4.824 -8.015 1.00 97.12 87 THR A CA 1
ATOM 700 C C . THR A 1 87 ? -0.504 6.289 -8.266 1.00 97.12 87 THR A C 1
ATOM 702 O O . THR A 1 87 ? -0.828 7.010 -7.322 1.00 97.12 87 THR A O 1
ATOM 705 N N . TYR A 1 88 ? -0.506 6.736 -9.524 1.00 97.44 88 TYR A N 1
ATOM 706 C CA . TYR A 1 88 ? -0.918 8.096 -9.868 1.00 97.44 88 TYR A CA 1
ATOM 707 C C . TYR A 1 88 ? -2.390 8.376 -9.522 1.00 97.44 88 TYR A C 1
ATOM 709 O O . TYR A 1 88 ? -2.705 9.432 -8.967 1.00 97.44 88 TYR A O 1
ATOM 717 N N . ASP A 1 89 ? -3.284 7.424 -9.799 1.00 96.38 89 ASP A N 1
ATOM 718 C CA . ASP A 1 89 ? -4.707 7.521 -9.469 1.00 96.38 89 ASP A CA 1
ATOM 719 C C . ASP A 1 89 ? -4.901 7.635 -7.947 1.00 96.38 89 ASP A C 1
ATOM 721 O O . ASP A 1 89 ? -5.666 8.487 -7.491 1.00 96.38 89 ASP A O 1
ATOM 725 N N . VAL A 1 90 ? -4.156 6.848 -7.154 1.00 96.12 90 VAL A N 1
ATOM 726 C CA . VAL A 1 90 ? -4.135 6.963 -5.683 1.00 96.12 90 VAL A CA 1
ATOM 727 C C . VAL A 1 90 ? -3.711 8.362 -5.252 1.00 96.12 90 VAL A C 1
ATOM 729 O O . VAL A 1 90 ? -4.421 8.985 -4.467 1.00 96.12 90 VAL A O 1
ATOM 732 N N . ILE A 1 91 ? -2.585 8.876 -5.758 1.00 96.12 91 ILE A N 1
ATOM 733 C CA . ILE A 1 91 ? -2.069 10.204 -5.382 1.00 96.12 91 ILE A CA 1
ATOM 734 C C . ILE A 1 91 ? -3.091 11.292 -5.725 1.00 96.12 91 ILE A C 1
ATOM 736 O O . ILE A 1 91 ? -3.378 12.165 -4.906 1.00 96.12 91 ILE A O 1
ATOM 740 N N . THR A 1 92 ? -3.663 11.228 -6.926 1.00 94.69 92 THR A N 1
ATOM 741 C CA . THR A 1 92 ? -4.618 12.223 -7.421 1.00 94.69 92 THR A CA 1
ATOM 742 C C . THR A 1 92 ? -5.890 12.209 -6.593 1.00 94.69 92 THR A C 1
ATOM 744 O O . THR A 1 92 ? -6.301 13.246 -6.072 1.00 94.69 92 THR A O 1
ATOM 747 N N . LEU A 1 93 ? -6.486 11.030 -6.409 1.00 92.94 93 LEU A N 1
ATOM 748 C CA . LEU A 1 93 ? -7.698 10.893 -5.619 1.00 92.94 93 LEU A CA 1
ATOM 749 C C . LEU A 1 93 ? -7.441 11.329 -4.178 1.00 92.94 93 LEU A C 1
ATOM 751 O O . LEU A 1 93 ? -8.171 12.168 -3.660 1.00 92.94 93 LEU A O 1
ATOM 755 N N . ALA A 1 94 ? -6.372 10.846 -3.550 1.00 91.44 94 ALA A N 1
ATOM 756 C CA . ALA A 1 94 ? -6.078 11.159 -2.161 1.00 91.44 94 ALA A CA 1
ATOM 757 C C . ALA A 1 94 ? -5.866 12.666 -1.922 1.00 91.44 94 ALA A C 1
ATOM 759 O O . ALA A 1 94 ? -6.312 13.178 -0.899 1.00 91.44 94 ALA A O 1
ATOM 760 N N . LYS A 1 95 ? -5.292 13.403 -2.887 1.00 91.75 95 LYS A N 1
ATOM 761 C CA . LYS A 1 95 ? -5.179 14.875 -2.836 1.00 91.75 95 LYS A CA 1
ATOM 762 C C . LYS A 1 95 ? -6.517 15.604 -2.969 1.00 91.75 95 LYS A C 1
ATOM 764 O O . LYS A 1 95 ? -6.675 16.693 -2.422 1.00 91.75 95 LYS A O 1
ATOM 769 N N . THR A 1 96 ? -7.476 15.041 -3.704 1.00 89.06 96 THR A N 1
ATOM 770 C CA . THR A 1 96 ? -8.815 15.643 -3.853 1.00 89.06 96 THR A CA 1
ATOM 771 C C . THR A 1 96 ? -9.702 15.432 -2.631 1.00 89.06 96 THR A C 1
ATOM 773 O O . THR A 1 96 ? -10.651 16.190 -2.412 1.00 89.06 96 THR A O 1
ATOM 776 N N . ILE A 1 97 ? -9.401 14.422 -1.813 1.00 85.75 97 ILE A N 1
ATOM 777 C CA . ILE A 1 97 ? -10.188 14.116 -0.627 1.00 85.75 97 ILE A CA 1
ATOM 778 C C . ILE A 1 97 ? -9.849 15.129 0.461 1.00 85.75 97 ILE A C 1
ATOM 780 O O . ILE A 1 97 ? -8.802 15.080 1.102 1.00 85.75 97 ILE A O 1
ATOM 784 N N . LYS A 1 98 ? -10.792 16.032 0.723 1.00 79.06 98 LYS A N 1
ATOM 785 C CA . LYS A 1 98 ? -10.810 16.788 1.971 1.00 79.06 98 LYS A CA 1
ATOM 786 C C . LYS A 1 98 ? -11.222 15.822 3.073 1.00 79.06 98 LYS A C 1
ATOM 788 O O . LYS A 1 98 ? -12.404 15.516 3.224 1.00 79.06 98 LYS A O 1
ATOM 793 N N . PHE A 1 99 ? -10.246 15.297 3.805 1.00 68.81 99 PHE A N 1
ATOM 794 C CA . PHE A 1 99 ? -10.530 14.574 5.034 1.00 68.81 99 PHE A CA 1
ATOM 795 C C . PHE A 1 99 ? -11.029 15.600 6.042 1.00 68.81 99 PHE A C 1
ATOM 797 O O . PHE A 1 99 ? -10.239 16.331 6.630 1.00 68.81 99 PHE A O 1
ATOM 804 N N . GLU A 1 100 ? -12.349 15.681 6.197 1.00 59.75 100 GLU A N 1
ATOM 805 C CA . GLU A 1 100 ? -12.976 16.405 7.298 1.00 59.75 100 GLU A CA 1
ATOM 806 C C . GLU A 1 100 ? -12.293 15.918 8.576 1.00 59.75 100 GLU A C 1
ATOM 808 O O . GLU A 1 100 ? -12.269 14.707 8.806 1.00 59.75 100 GLU A O 1
ATOM 813 N N . GLU A 1 101 ? -11.582 16.799 9.295 1.00 56.44 101 GLU A N 1
ATOM 814 C CA . GLU A 1 101 ? -10.772 16.424 10.459 1.00 56.44 101 GLU A CA 1
ATOM 815 C C . GLU A 1 101 ? -11.573 15.454 11.317 1.00 56.44 101 GLU A C 1
ATOM 817 O O . GLU A 1 101 ? -12.750 15.687 11.590 1.00 56.44 101 GLU A O 1
ATOM 822 N N . ALA A 1 102 ? -10.968 14.311 11.660 1.00 50.44 102 ALA A N 1
ATOM 823 C CA . ALA A 1 102 ? -11.662 13.338 12.477 1.00 50.44 102 ALA A CA 1
ATOM 824 C C . ALA A 1 102 ? -12.048 14.089 13.738 1.00 50.44 102 ALA A C 1
ATOM 826 O O . ALA A 1 102 ? -11.165 14.522 14.481 1.00 50.44 102 ALA A O 1
ATOM 827 N N . VAL A 1 103 ? -13.355 14.226 13.960 1.00 53.31 103 VAL A N 1
ATOM 828 C CA . VAL A 1 103 ? -13.880 14.455 15.296 1.00 53.31 103 VAL A CA 1
ATOM 829 C C . VAL A 1 103 ? -13.142 13.440 16.152 1.00 53.31 103 VAL A C 1
ATOM 831 O O . VAL A 1 103 ? -13.181 12.238 15.874 1.00 53.31 103 VAL A O 1
ATOM 834 N N . THR A 1 104 ? -12.321 13.964 17.051 1.00 50.50 104 THR A N 1
ATOM 835 C CA . THR A 1 104 ? -11.326 13.229 17.820 1.00 50.50 104 THR A CA 1
ATOM 836 C C . THR A 1 104 ? -11.876 11.864 18.250 1.00 50.50 104 THR A C 1
ATOM 838 O O . THR A 1 104 ? -13.006 11.790 18.740 1.00 50.50 104 THR A O 1
ATOM 841 N N . PRO A 1 105 ? -11.115 10.764 18.092 1.00 48.28 105 PRO A N 1
ATOM 842 C CA . PRO A 1 105 ? -11.591 9.410 18.374 1.00 48.28 105 PRO A CA 1
ATOM 843 C C . PRO A 1 105 ? -11.654 9.124 19.885 1.00 48.28 105 PRO A C 1
ATOM 845 O O . PRO A 1 105 ? -11.240 8.065 20.343 1.00 48.28 105 PRO A O 1
ATOM 848 N N . LEU A 1 106 ? -12.178 10.059 20.681 1.00 46.22 106 LEU A N 1
ATOM 849 C CA . LEU A 1 106 ? -12.473 9.841 22.094 1.00 46.22 106 LEU A CA 1
ATOM 850 C C . LEU A 1 106 ? -13.910 9.356 22.341 1.00 46.22 106 LEU A C 1
ATOM 852 O O . LEU A 1 106 ? -14.278 9.170 23.494 1.00 46.22 106 LEU A O 1
ATOM 856 N N . ASN A 1 107 ? -14.726 9.155 21.298 1.00 51.03 107 ASN A N 1
ATOM 857 C CA . ASN A 1 107 ? -16.164 8.900 21.472 1.00 51.03 107 ASN A CA 1
ATOM 858 C C . ASN A 1 107 ? -16.716 7.655 20.753 1.00 51.03 107 ASN A C 1
ATOM 860 O O . ASN A 1 107 ? -17.923 7.540 20.569 1.00 51.03 107 ASN A O 1
ATOM 864 N N . ILE A 1 108 ? -15.854 6.708 20.358 1.00 51.09 108 ILE A N 1
ATOM 865 C CA . ILE A 1 108 ? -16.279 5.411 19.777 1.00 51.09 108 ILE A CA 1
ATOM 866 C C . ILE A 1 108 ? -15.892 4.231 20.686 1.00 51.09 108 ILE A C 1
ATOM 868 O O . ILE A 1 108 ? -15.670 3.110 20.247 1.00 51.09 108 ILE A O 1
ATOM 872 N N . VAL A 1 109 ? -15.840 4.468 21.992 1.00 51.84 109 VAL A N 1
ATOM 873 C CA . VAL A 1 109 ? -16.392 3.491 22.932 1.00 51.84 109 VAL A CA 1
ATOM 874 C C . VAL A 1 109 ? -17.702 4.123 23.357 1.00 51.84 109 VAL A C 1
ATOM 876 O O . VAL A 1 109 ? -17.695 5.317 23.664 1.00 51.84 109 VAL A O 1
ATOM 879 N N . LYS A 1 110 ? -18.823 3.386 23.335 1.00 56.75 110 LYS A N 1
ATOM 880 C CA . LYS A 1 110 ? -20.056 3.884 23.958 1.00 56.75 110 LYS A CA 1
ATOM 881 C C . LYS A 1 110 ? -19.642 4.393 25.330 1.00 56.75 110 LYS A C 1
ATOM 883 O O . LYS A 1 110 ? -19.076 3.632 26.112 1.00 56.75 110 LYS A O 1
ATOM 888 N N . THR A 1 111 ? -19.805 5.688 25.579 1.00 57.97 111 THR A N 1
ATOM 889 C CA . THR A 1 111 ? -19.251 6.345 26.770 1.00 57.97 111 THR A CA 1
ATOM 890 C C . THR A 1 111 ? -19.712 5.614 28.039 1.00 57.97 111 THR A C 1
ATOM 892 O O . THR A 1 111 ? -18.991 5.547 29.028 1.00 57.97 111 THR A O 1
ATOM 895 N N . GLU A 1 112 ? -20.878 4.975 27.956 1.00 67.81 112 GLU A N 1
ATOM 896 C CA . GLU A 1 112 ? -21.465 4.039 28.913 1.00 67.81 112 GLU A CA 1
ATOM 897 C C . GLU A 1 112 ? -20.576 2.821 29.224 1.00 67.81 112 GLU A C 1
ATOM 899 O O . GLU A 1 112 ? -20.275 2.596 30.394 1.00 67.81 112 GLU A O 1
ATOM 904 N N . ASP A 1 113 ? -20.087 2.084 28.222 1.00 75.56 113 ASP A N 1
ATOM 905 C CA . ASP A 1 113 ? -19.275 0.871 28.413 1.00 75.56 113 ASP A CA 1
ATOM 906 C C . ASP A 1 113 ? -17.893 1.202 28.996 1.00 75.56 113 ASP A C 1
ATOM 908 O O . ASP A 1 113 ? -17.400 0.517 29.895 1.00 75.56 113 ASP A O 1
ATOM 912 N N . PHE A 1 114 ? -17.279 2.301 28.541 1.00 79.88 114 PHE A N 1
ATOM 913 C CA . PHE A 1 114 ? -15.997 2.761 29.085 1.00 79.88 114 PHE A CA 1
ATOM 914 C C . PHE A 1 114 ? -16.137 3.274 30.520 1.00 79.88 114 PHE A C 1
ATOM 916 O O . PHE A 1 114 ? -15.293 2.984 31.367 1.00 79.88 114 PHE A O 1
ATOM 923 N N . ASN A 1 115 ? -17.209 4.013 30.819 1.00 81.81 115 ASN A N 1
ATOM 924 C CA . ASN A 1 115 ? -17.473 4.488 32.173 1.00 81.81 115 ASN A CA 1
ATOM 925 C C . ASN A 1 115 ? -17.826 3.332 33.114 1.00 81.81 115 ASN A C 1
ATOM 927 O O . ASN A 1 115 ? -17.349 3.318 34.246 1.00 81.81 115 ASN A O 1
ATOM 931 N N . ALA A 1 116 ? -18.591 2.338 32.654 1.00 85.62 116 ALA A N 1
ATOM 932 C CA . ALA A 1 116 ? -18.867 1.122 33.412 1.00 85.62 116 ALA A CA 1
ATOM 933 C C . ALA A 1 116 ? -17.571 0.362 33.721 1.00 85.62 116 ALA A C 1
ATOM 935 O O . ALA A 1 116 ? -17.310 0.046 34.880 1.00 85.62 116 ALA A O 1
ATOM 936 N N . PHE A 1 117 ? -16.711 0.161 32.719 1.00 87.44 117 PHE A N 1
ATOM 937 C CA . PHE A 1 117 ? -15.397 -0.449 32.910 1.00 87.44 117 PHE A CA 1
ATOM 938 C C . PHE A 1 117 ? -14.528 0.350 33.893 1.00 87.44 117 PHE A C 1
ATOM 940 O O . PHE A 1 117 ? -14.002 -0.209 34.854 1.00 87.44 117 PHE A O 1
ATOM 947 N N . LYS A 1 118 ? -14.434 1.673 33.720 1.00 89.00 118 LYS A N 1
ATOM 948 C CA . LYS A 1 118 ? -13.692 2.569 34.619 1.00 89.00 118 LYS A CA 1
ATOM 949 C C . LYS A 1 118 ? -14.200 2.474 36.060 1.00 89.00 118 LYS A C 1
ATOM 951 O O . LYS A 1 118 ? -13.389 2.404 36.982 1.00 89.00 118 LYS A O 1
ATOM 956 N N . ASN A 1 119 ? -15.516 2.435 36.256 1.00 91.31 119 ASN A N 1
ATOM 957 C CA . ASN A 1 119 ? -16.133 2.298 37.574 1.00 91.31 119 ASN A CA 1
ATOM 958 C C . ASN A 1 119 ? -15.837 0.930 38.204 1.00 91.31 119 ASN A C 1
ATOM 960 O O . ASN A 1 119 ? -15.525 0.869 39.393 1.00 91.31 119 ASN A O 1
ATOM 964 N N . THR A 1 120 ? -15.867 -0.152 37.419 1.00 93.88 120 THR A N 1
ATOM 965 C CA . THR A 1 120 ? -15.486 -1.498 37.876 1.00 93.88 120 THR A CA 1
ATOM 966 C C . THR A 1 120 ? -14.035 -1.532 38.344 1.00 93.88 120 THR A C 1
ATOM 968 O O . THR A 1 120 ? -13.772 -1.923 39.480 1.00 93.88 120 THR A O 1
ATOM 971 N N . ILE A 1 121 ? -13.105 -1.018 37.533 1.00 93.69 121 ILE A N 1
ATOM 972 C CA . ILE A 1 121 ? -11.682 -0.941 37.892 1.00 93.69 121 ILE A CA 1
ATOM 973 C C . ILE A 1 121 ? -11.473 -0.097 39.155 1.00 93.69 121 ILE A C 1
ATOM 975 O O . ILE A 1 121 ? -10.705 -0.472 40.040 1.00 93.69 121 ILE A O 1
ATOM 979 N N . GLN A 1 122 ? -12.176 1.032 39.292 1.00 92.81 122 GLN A N 1
ATOM 980 C CA . GLN A 1 122 ? -12.077 1.839 40.508 1.00 92.81 122 GLN A CA 1
ATOM 981 C C . GLN A 1 122 ? -12.607 1.115 41.748 1.00 92.81 122 GLN A C 1
ATOM 983 O O . GLN A 1 122 ? -12.012 1.245 42.820 1.00 92.81 122 GLN A O 1
ATOM 988 N N . LYS A 1 123 ? -13.687 0.340 41.620 1.00 95.44 123 LYS A N 1
ATOM 989 C CA . LYS A 1 123 ? -14.242 -0.444 42.725 1.00 95.44 123 LYS A CA 1
ATOM 990 C C . LYS A 1 123 ? -13.272 -1.533 43.180 1.00 95.44 123 LYS A C 1
ATOM 992 O O . LYS A 1 123 ? -13.024 -1.649 44.378 1.00 95.44 123 LYS A O 1
ATOM 997 N N . GLU A 1 124 ? -12.681 -2.275 42.247 1.00 91.88 124 GLU A N 1
ATOM 998 C CA . GLU A 1 124 ? -11.676 -3.300 42.560 1.00 91.88 124 GLU A CA 1
ATOM 999 C C . GLU A 1 124 ? -10.437 -2.698 43.234 1.00 91.88 124 GLU A C 1
ATOM 1001 O O . GLU A 1 124 ? -9.966 -3.214 44.247 1.00 91.88 124 GLU A O 1
ATOM 1006 N N . LEU A 1 125 ? -9.962 -1.541 42.760 1.00 94.25 125 LEU A N 1
ATOM 1007 C CA . LEU A 1 125 ? -8.848 -0.836 43.399 1.00 94.25 125 LEU A CA 1
ATOM 1008 C C . LEU A 1 125 ? -9.165 -0.376 44.827 1.00 94.25 125 LEU A C 1
ATOM 1010 O O . LEU A 1 125 ? -8.273 -0.374 45.677 1.00 94.25 125 LEU A O 1
ATOM 1014 N N . GLN A 1 126 ? -10.406 0.021 45.114 1.00 92.81 126 GLN A N 1
ATOM 1015 C CA . GLN A 1 126 ? -10.812 0.382 46.476 1.00 92.81 126 GLN A CA 1
ATOM 1016 C C . GLN A 1 126 ? -10.862 -0.833 47.402 1.00 92.81 126 GLN A C 1
ATOM 1018 O O . GLN A 1 126 ? -10.411 -0.747 48.543 1.00 92.81 126 GLN A O 1
ATOM 1023 N N . ILE A 1 127 ? -11.345 -1.974 46.904 1.00 94.88 127 ILE A N 1
ATOM 1024 C CA . ILE A 1 127 ? -11.336 -3.235 47.656 1.00 94.88 127 ILE A CA 1
ATOM 1025 C C . ILE A 1 127 ? -9.894 -3.610 48.018 1.00 94.88 127 ILE A C 1
ATOM 1027 O O . ILE A 1 127 ? -9.585 -3.773 49.198 1.00 94.88 127 ILE A O 1
ATOM 1031 N N . LEU A 1 128 ? -8.990 -3.614 47.035 1.00 94.38 128 LEU A N 1
ATOM 1032 C CA . LEU A 1 128 ? -7.572 -3.919 47.249 1.00 94.38 128 LEU A CA 1
ATOM 1033 C C . LEU A 1 128 ? -6.903 -2.955 48.241 1.00 94.38 128 LEU A C 1
ATOM 1035 O O . LEU A 1 128 ? -6.110 -3.374 49.084 1.00 94.38 128 LEU A O 1
ATOM 1039 N N . ARG A 1 129 ? -7.228 -1.656 48.189 1.00 93.06 129 ARG A N 1
ATOM 1040 C CA . ARG A 1 129 ? -6.716 -0.675 49.163 1.00 93.06 129 ARG A CA 1
ATOM 1041 C C . ARG A 1 129 ? -7.158 -0.996 50.588 1.00 93.06 129 ARG A C 1
ATOM 1043 O O . ARG A 1 129 ? -6.331 -0.924 51.495 1.00 93.06 129 ARG A O 1
ATOM 1050 N N . ASN A 1 130 ? -8.421 -1.365 50.781 1.00 93.94 130 ASN A N 1
ATOM 1051 C CA . ASN A 1 130 ? -8.951 -1.713 52.098 1.00 93.94 130 ASN A CA 1
ATOM 1052 C C . ASN A 1 130 ? -8.313 -2.998 52.642 1.00 93.94 130 ASN A C 1
ATOM 1054 O O . ASN A 1 130 ? -7.935 -3.044 53.812 1.00 93.94 130 ASN A O 1
ATOM 1058 N N . GLU A 1 131 ? -8.111 -4.008 51.796 1.00 94.12 131 GLU A N 1
ATOM 1059 C CA . GLU A 1 131 ? -7.416 -5.242 52.183 1.00 94.12 131 GLU A CA 1
ATOM 1060 C C . GLU A 1 131 ? -5.966 -4.976 52.606 1.00 94.12 131 GLU A C 1
ATOM 1062 O O . GLU A 1 131 ? -5.515 -5.479 53.636 1.00 94.12 131 GLU A O 1
ATOM 1067 N N . ILE A 1 132 ? -5.244 -4.114 51.881 1.00 94.69 132 ILE A N 1
ATOM 1068 C CA . ILE A 1 132 ? -3.879 -3.713 52.251 1.00 94.69 132 ILE A CA 1
ATOM 1069 C C . ILE A 1 132 ? -3.852 -3.010 53.616 1.00 94.69 132 ILE A C 1
ATOM 1071 O O . ILE A 1 132 ? -2.915 -3.222 54.389 1.00 94.69 132 ILE A O 1
ATOM 1075 N N . ILE A 1 133 ? -4.849 -2.176 53.929 1.00 93.88 133 ILE A N 1
ATOM 1076 C CA . ILE A 1 133 ? -4.957 -1.517 55.241 1.00 93.88 133 ILE A CA 1
ATOM 1077 C C . ILE A 1 133 ? -5.143 -2.562 56.346 1.00 93.88 133 ILE A C 1
ATOM 1079 O O . ILE A 1 133 ? -4.397 -2.543 57.324 1.00 93.88 133 ILE A O 1
ATOM 1083 N N . LEU A 1 134 ? -6.049 -3.526 56.159 1.00 92.62 134 LEU A N 1
ATOM 1084 C CA . LEU A 1 134 ? -6.275 -4.605 57.128 1.00 92.62 134 LEU A CA 1
ATOM 1085 C C . LEU A 1 134 ? -5.018 -5.453 57.357 1.00 92.62 134 LEU A C 1
ATOM 1087 O O . LEU A 1 134 ? -4.679 -5.770 58.498 1.00 92.62 134 LEU A O 1
ATOM 1091 N N . ILE A 1 135 ? -4.291 -5.785 56.286 1.00 92.38 135 ILE A N 1
ATOM 1092 C CA . ILE A 1 135 ? -3.026 -6.523 56.379 1.00 92.38 135 ILE A CA 1
ATOM 1093 C C . ILE A 1 135 ? -1.983 -5.707 57.153 1.00 92.38 135 ILE A C 1
ATOM 1095 O O . ILE A 1 135 ? -1.285 -6.260 58.003 1.00 92.38 135 ILE A O 1
ATOM 1099 N N . LYS A 1 136 ? -1.881 -4.394 56.913 1.00 91.81 136 LYS A N 1
ATOM 1100 C CA . LYS A 1 136 ? -0.963 -3.515 57.657 1.00 91.81 136 LYS A CA 1
ATOM 1101 C C . LYS A 1 136 ? -1.297 -3.456 59.143 1.00 91.81 136 LYS A C 1
ATOM 1103 O O . LYS A 1 136 ? -0.384 -3.558 59.961 1.00 91.81 136 LYS A O 1
ATOM 1108 N N . ASP A 1 137 ? -2.571 -3.333 5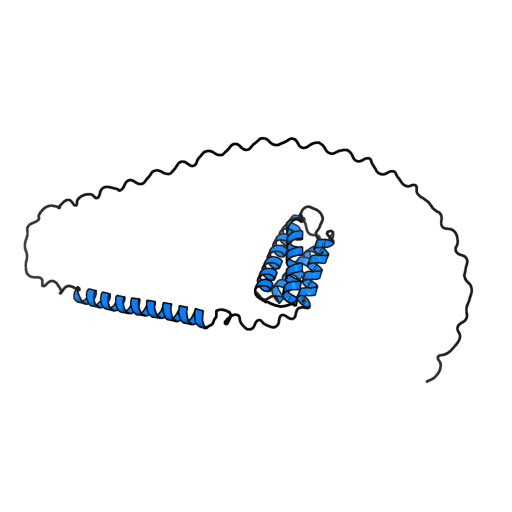9.496 1.00 90.88 137 ASP A N 1
ATOM 1109 C CA . ASP A 1 137 ? -3.006 -3.322 60.895 1.00 90.88 137 ASP A CA 1
ATOM 1110 C C . ASP A 1 137 ? -2.712 -4.653 61.584 1.00 90.88 137 ASP A C 1
ATOM 1112 O O . ASP A 1 137 ? -2.220 -4.677 62.715 1.00 90.88 137 ASP A O 1
ATOM 1116 N N . LEU A 1 138 ? -2.920 -5.767 60.880 1.00 89.00 138 LEU A N 1
ATOM 1117 C CA . LEU A 1 138 ? -2.563 -7.087 61.379 1.00 89.00 138 LEU A CA 1
ATOM 1118 C C . LEU A 1 138 ? -1.047 -7.206 61.601 1.00 89.00 138 LEU A C 1
ATOM 1120 O O . LEU A 1 138 ? -0.623 -7.619 62.677 1.00 89.00 138 LEU A O 1
ATOM 1124 N N . ILE A 1 139 ? -0.222 -6.778 60.643 1.00 85.88 139 ILE A N 1
ATOM 1125 C CA . ILE A 1 139 ? 1.245 -6.763 60.779 1.00 85.88 139 ILE A CA 1
ATOM 1126 C C . ILE A 1 139 ? 1.680 -5.895 61.968 1.00 85.88 139 ILE A C 1
ATOM 1128 O O . ILE A 1 139 ? 2.537 -6.308 62.751 1.00 85.88 139 ILE A O 1
ATOM 1132 N N . ASN A 1 140 ? 1.071 -4.722 62.150 1.00 83.50 140 ASN A N 1
ATOM 1133 C CA . ASN A 1 140 ? 1.354 -3.841 63.284 1.00 83.50 140 ASN A CA 1
ATOM 1134 C C . ASN A 1 140 ? 0.984 -4.492 64.623 1.00 83.50 140 ASN A C 1
ATOM 1136 O O . ASN A 1 140 ? 1.705 -4.314 65.603 1.00 83.50 140 ASN A O 1
ATOM 1140 N N . LYS A 1 141 ? -0.092 -5.285 64.657 1.00 82.06 141 LYS A N 1
ATOM 1141 C CA . LYS A 1 141 ? -0.527 -6.042 65.837 1.00 82.06 141 LYS A CA 1
ATOM 1142 C C . LYS A 1 141 ? 0.375 -7.241 66.149 1.00 82.06 141 LYS A C 1
ATOM 1144 O O . LYS A 1 141 ? 0.499 -7.612 67.311 1.00 82.06 141 LYS A O 1
ATOM 1149 N N . ILE A 1 142 ? 1.009 -7.836 65.134 1.00 81.12 142 ILE A N 1
ATOM 1150 C CA . ILE A 1 142 ? 1.935 -8.972 65.288 1.00 81.12 142 ILE A CA 1
ATOM 1151 C C . ILE A 1 142 ? 3.371 -8.499 65.579 1.00 81.12 142 ILE A C 1
ATOM 1153 O O . ILE A 1 142 ? 4.217 -9.311 65.950 1.00 81.12 142 ILE A O 1
ATOM 1157 N N . LYS A 1 143 ? 3.678 -7.198 65.454 1.00 72.00 143 LYS A N 1
ATOM 1158 C CA . LYS A 1 143 ? 5.017 -6.673 65.753 1.00 72.00 143 LYS A CA 1
ATOM 1159 C C . LYS A 1 143 ? 5.378 -7.003 67.213 1.00 72.00 143 LYS A C 1
ATOM 1161 O O . LYS A 1 143 ? 4.738 -6.476 68.125 1.00 72.00 143 LYS A O 1
ATOM 1166 N N . PRO A 1 144 ? 6.371 -7.877 67.460 1.00 58.69 144 PRO A N 1
ATOM 1167 C CA . PRO A 1 144 ? 6.622 -8.383 68.797 1.00 58.69 144 PRO A CA 1
ATOM 1168 C C . PRO A 1 144 ? 7.134 -7.255 69.690 1.00 58.69 144 PRO A C 1
ATOM 1170 O O . PRO A 1 144 ? 8.035 -6.498 69.312 1.00 58.69 144 PRO A O 1
ATOM 1173 N N . MET A 1 145 ? 6.556 -7.165 70.893 1.00 55.66 145 MET A N 1
ATOM 1174 C CA . MET A 1 145 ? 7.171 -6.470 72.017 1.00 55.66 145 MET A CA 1
ATOM 1175 C C . MET A 1 145 ? 8.641 -6.888 72.098 1.00 55.66 145 MET A C 1
ATOM 1177 O O . MET A 1 145 ? 8.978 -8.071 72.066 1.00 55.66 145 MET A O 1
ATOM 1181 N N . LYS A 1 146 ? 9.502 -5.874 72.166 1.00 54.97 146 LYS A N 1
ATOM 1182 C CA . LYS A 1 146 ? 10.944 -5.964 72.397 1.00 54.97 146 LYS A CA 1
ATOM 1183 C C . LYS A 1 146 ? 11.239 -7.064 73.437 1.00 54.97 146 LYS A C 1
ATOM 1185 O O . LYS A 1 146 ? 10.616 -7.028 74.497 1.00 54.97 146 LYS A O 1
ATOM 1190 N N . PRO A 1 147 ? 12.153 -8.019 73.182 1.00 45.72 147 PRO A N 1
ATOM 1191 C CA . PRO A 1 147 ? 12.475 -9.030 74.177 1.00 45.72 147 PRO A CA 1
ATOM 1192 C C . PRO A 1 147 ? 13.127 -8.331 75.371 1.00 45.72 147 PRO A C 1
ATOM 1194 O O . PRO A 1 147 ? 14.205 -7.743 75.252 1.00 45.72 147 PRO A O 1
ATOM 1197 N N . THR A 1 148 ? 12.444 -8.345 76.514 1.00 41.38 148 THR A N 1
ATOM 1198 C CA . THR A 1 148 ? 13.038 -7.965 77.793 1.00 41.38 148 THR A CA 1
ATOM 1199 C C . THR A 1 148 ? 14.131 -8.982 78.093 1.00 41.38 148 THR A C 1
ATOM 1201 O O . THR A 1 148 ? 13.863 -10.146 78.377 1.00 41.38 148 THR A O 1
ATOM 1204 N N . ASN A 1 149 ? 15.373 -8.532 77.938 1.00 49.34 149 ASN A N 1
ATOM 1205 C CA . ASN A 1 149 ? 16.579 -9.263 78.288 1.00 49.34 149 ASN A CA 1
ATOM 1206 C C . ASN A 1 149 ? 16.585 -9.522 79.799 1.00 49.34 149 ASN A C 1
ATOM 1208 O O . ASN A 1 149 ? 16.837 -8.601 80.575 1.00 49.34 149 ASN A O 1
ATOM 1212 N N . THR A 1 150 ? 16.371 -10.773 80.201 1.00 39.06 150 THR A N 1
ATOM 1213 C CA . THR A 1 150 ? 16.675 -11.236 81.558 1.00 39.06 150 THR A CA 1
ATOM 1214 C C . THR A 1 150 ? 17.424 -12.570 81.473 1.00 39.06 150 THR A C 1
ATOM 1216 O O . THR A 1 150 ? 16.829 -13.597 81.175 1.00 39.06 150 THR A O 1
ATOM 1219 N N . GLY A 1 151 ? 18.745 -12.505 81.685 1.00 38.84 151 GLY A N 1
ATOM 1220 C CA . GLY A 1 151 ? 19.626 -13.536 82.269 1.00 38.84 151 GLY A CA 1
ATOM 1221 C C . GLY A 1 151 ? 19.601 -14.992 81.760 1.00 38.84 151 GLY A C 1
ATOM 1222 O O . GLY A 1 151 ? 18.791 -15.777 82.228 1.00 38.84 151 GLY A O 1
ATOM 1223 N N . ILE A 1 152 ? 20.548 -15.338 80.866 1.00 40.75 152 ILE A N 1
ATOM 1224 C CA . ILE A 1 152 ? 21.633 -16.375 80.935 1.00 40.75 152 ILE A CA 1
ATOM 1225 C C . ILE A 1 152 ? 21.461 -17.556 81.952 1.00 40.75 152 ILE A C 1
ATOM 1227 O O . ILE A 1 152 ? 21.027 -17.245 83.058 1.00 40.75 152 ILE A O 1
ATOM 1231 N N . PRO A 1 153 ? 21.940 -18.833 81.753 1.00 45.97 153 PRO A N 1
ATOM 1232 C CA . PRO A 1 153 ? 22.772 -19.451 80.680 1.00 45.97 153 PRO A CA 1
ATOM 1233 C C . PRO A 1 153 ? 22.343 -20.853 80.132 1.00 45.97 153 PRO A C 1
ATOM 1235 O O . PRO A 1 153 ? 21.601 -21.596 80.757 1.00 45.97 153 PRO A O 1
ATOM 1238 N N . THR A 1 154 ? 22.983 -21.239 79.013 1.00 44.56 154 THR A N 1
ATOM 1239 C CA . THR A 1 154 ? 23.498 -22.585 78.632 1.00 44.56 154 THR A CA 1
ATOM 1240 C C . THR A 1 154 ? 22.575 -23.814 78.676 1.00 44.56 154 THR A C 1
ATOM 1242 O O . THR A 1 154 ? 22.246 -24.317 79.739 1.00 44.56 154 THR A O 1
ATOM 1245 N N . LEU A 1 155 ? 22.327 -24.410 77.501 1.00 41.12 155 LEU A N 1
ATOM 1246 C CA . LEU A 1 155 ? 22.743 -25.776 77.117 1.00 41.12 155 LEU A CA 1
ATOM 1247 C C . LEU A 1 155 ? 22.255 -26.045 75.683 1.00 41.12 155 LEU A C 1
ATOM 1249 O O . LEU A 1 155 ? 21.073 -25.922 75.382 1.00 41.12 155 LEU A O 1
ATOM 1253 N N . ALA A 1 156 ? 23.181 -26.380 74.787 1.00 51.72 156 ALA A N 1
ATOM 1254 C CA . ALA A 1 156 ? 22.883 -26.726 73.402 1.00 51.72 156 ALA A CA 1
ATOM 1255 C C . ALA A 1 156 ? 22.109 -28.054 73.303 1.00 51.72 156 ALA A C 1
ATOM 1257 O O . ALA A 1 156 ? 22.534 -29.041 73.908 1.00 51.72 156 ALA A O 1
ATOM 1258 N N . PRO A 1 157 ? 21.082 -28.135 72.437 1.00 43.00 157 PRO A N 1
ATOM 1259 C CA . PRO A 1 157 ? 20.704 -29.401 71.833 1.00 43.00 157 PRO A CA 1
ATOM 1260 C C . PRO A 1 157 ? 20.717 -29.310 70.298 1.00 43.00 157 PRO A C 1
ATOM 1262 O O . PRO A 1 157 ? 20.010 -28.516 69.690 1.00 43.00 157 PRO A O 1
ATOM 1265 N N . LYS A 1 158 ? 21.585 -30.145 69.717 1.00 48.91 158 LYS A N 1
ATOM 1266 C CA . LYS A 1 158 ? 21.459 -30.945 68.483 1.00 48.91 158 LYS A CA 1
ATOM 1267 C C . LYS A 1 158 ? 20.599 -30.395 67.314 1.00 48.91 158 LYS A C 1
ATOM 1269 O O . LYS A 1 158 ? 19.407 -30.163 67.499 1.00 48.91 158 LYS A O 1
ATOM 1274 N N . PRO A 1 159 ? 21.136 -30.323 66.076 1.00 40.19 159 PRO A N 1
ATOM 1275 C CA . PRO A 1 159 ? 20.336 -30.008 64.893 1.00 40.19 159 PRO A CA 1
ATOM 1276 C C . PRO A 1 159 ? 19.233 -31.052 64.691 1.00 40.19 159 PRO A C 1
ATOM 1278 O O . PRO A 1 159 ? 19.512 -32.247 64.592 1.00 40.19 159 PRO A O 1
ATOM 1281 N N . ILE A 1 160 ? 17.984 -30.593 64.634 1.00 49.38 160 ILE A N 1
ATOM 1282 C CA . ILE A 1 160 ? 16.850 -31.390 64.170 1.00 49.38 160 ILE A CA 1
ATOM 1283 C C . ILE A 1 160 ? 16.921 -31.394 62.642 1.00 49.38 160 ILE A C 1
ATOM 1285 O O . ILE A 1 160 ? 16.817 -30.346 62.004 1.00 49.38 160 ILE A O 1
ATOM 1289 N N . GLU A 1 161 ? 17.146 -32.572 62.065 1.00 45.19 161 GLU A N 1
ATOM 1290 C CA . GLU A 1 161 ? 17.067 -32.799 60.625 1.00 45.19 161 GLU A CA 1
ATOM 1291 C C . GLU A 1 161 ? 15.638 -32.522 60.143 1.00 45.19 161 GLU A C 1
ATOM 1293 O O . GLU A 1 161 ? 14.677 -33.178 60.546 1.00 45.19 161 GLU A O 1
ATOM 1298 N N . VAL A 1 162 ? 15.493 -31.523 59.276 1.00 51.47 162 VAL A N 1
ATOM 1299 C CA . VAL A 1 162 ? 14.260 -31.287 58.522 1.00 51.47 162 VAL A CA 1
ATOM 1300 C C . VAL A 1 162 ? 14.050 -32.432 57.519 1.00 51.47 162 VAL A C 1
ATOM 1302 O O . VAL A 1 162 ? 15.005 -32.815 56.837 1.00 51.47 162 VAL A O 1
ATOM 1305 N N . PRO A 1 163 ? 12.828 -32.981 57.366 1.00 45.38 163 PRO A N 1
ATOM 1306 C CA . PRO A 1 163 ? 12.562 -33.984 56.346 1.00 45.38 163 PRO A CA 1
ATOM 1307 C C . PRO A 1 163 ? 12.792 -33.378 54.963 1.00 45.38 163 PRO A C 1
ATOM 1309 O O . PRO A 1 163 ? 12.130 -32.422 54.556 1.00 45.38 163 PRO A O 1
ATOM 1312 N N . ARG A 1 164 ? 13.759 -33.947 54.247 1.00 47.19 164 ARG A N 1
ATOM 1313 C CA . ARG A 1 164 ? 14.086 -33.643 52.857 1.00 47.19 164 ARG A CA 1
ATOM 1314 C C . ARG A 1 164 ? 12.832 -33.850 52.006 1.00 47.19 164 ARG A C 1
ATOM 1316 O O . ARG A 1 164 ? 12.401 -34.984 51.810 1.00 47.19 164 ARG A O 1
ATOM 1323 N N . THR A 1 165 ? 12.245 -32.765 51.514 1.00 49.94 165 THR A N 1
ATOM 1324 C CA . THR A 1 165 ? 11.185 -32.835 50.510 1.00 49.94 165 THR A CA 1
ATOM 1325 C C . THR A 1 165 ? 11.741 -33.540 49.277 1.00 49.94 165 THR A C 1
ATOM 1327 O O . THR A 1 165 ? 12.777 -33.170 48.719 1.00 49.94 165 THR A O 1
ATOM 1330 N N . THR A 1 166 ? 11.094 -34.638 48.908 1.00 53.22 166 THR A N 1
ATOM 1331 C CA . THR A 1 166 ? 11.407 -35.422 47.719 1.00 53.22 166 THR A CA 1
ATOM 1332 C C . THR A 1 166 ? 11.256 -34.542 46.473 1.00 53.22 166 THR A C 1
ATOM 1334 O O . THR A 1 166 ? 10.244 -33.851 46.338 1.00 53.22 166 THR A O 1
ATOM 1337 N N . PRO A 1 167 ? 12.231 -34.534 45.545 1.00 52.41 167 PRO A N 1
ATOM 1338 C CA . PRO A 1 167 ? 12.078 -33.827 44.281 1.00 52.41 167 PRO A CA 1
ATOM 1339 C C . PRO A 1 167 ? 10.927 -34.448 43.485 1.00 52.41 167 PRO A C 1
ATOM 1341 O O . PRO A 1 167 ? 10.904 -35.660 43.261 1.00 52.41 167 PRO A O 1
ATOM 1344 N N . VAL A 1 168 ? 9.976 -33.621 43.055 1.00 60.81 168 VAL A N 1
ATOM 1345 C CA . VAL A 1 168 ? 8.913 -34.030 42.130 1.00 60.81 168 VAL A CA 1
ATOM 1346 C C . VAL A 1 168 ? 9.564 -34.423 40.792 1.00 60.81 168 VAL A C 1
ATOM 1348 O O . VAL A 1 168 ? 10.374 -33.646 40.278 1.00 60.81 168 VAL A O 1
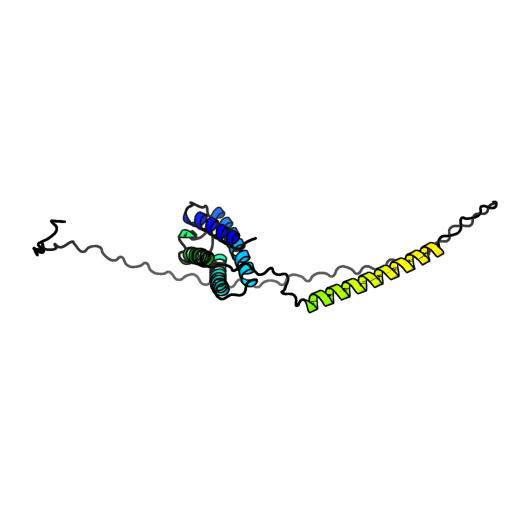ATOM 1351 N N . PRO A 1 169 ? 9.258 -35.599 40.210 1.00 55.50 169 PRO A N 1
ATOM 1352 C CA . PRO A 1 169 ? 9.830 -36.004 38.932 1.00 55.50 169 PRO A CA 1
ATOM 1353 C C . PRO A 1 169 ? 9.374 -35.058 37.819 1.00 55.50 169 PRO A C 1
ATOM 1355 O O . PRO A 1 169 ? 8.183 -34.945 37.534 1.00 55.50 169 PRO A O 1
ATOM 1358 N N . ILE A 1 170 ? 10.328 -34.392 37.173 1.00 61.81 170 ILE A N 1
ATOM 1359 C CA . ILE A 1 170 ? 10.079 -33.613 35.959 1.00 61.81 170 ILE A CA 1
ATOM 1360 C C . ILE A 1 170 ? 9.803 -34.615 34.821 1.00 61.81 170 ILE A C 1
ATOM 1362 O O . ILE A 1 170 ? 10.636 -35.499 34.589 1.00 61.81 170 ILE A O 1
ATOM 1366 N N . PRO A 1 171 ? 8.666 -34.530 34.108 1.00 56.41 171 PRO A N 1
ATOM 1367 C CA . PRO A 1 171 ? 8.403 -35.403 32.972 1.00 56.41 171 PRO A CA 1
ATOM 1368 C C . PRO A 1 171 ? 9.401 -35.130 31.838 1.00 56.41 171 PRO A C 1
ATOM 1370 O O . PRO A 1 171 ? 9.720 -33.984 31.521 1.00 56.41 171 PRO A O 1
ATOM 1373 N N . LYS A 1 172 ? 9.915 -36.211 31.238 1.00 62.19 172 LYS A N 1
ATOM 1374 C CA . LYS A 1 172 ? 10.860 -36.167 30.113 1.00 62.19 172 LYS A CA 1
ATOM 1375 C C . LYS A 1 172 ? 10.247 -35.428 28.911 1.00 62.19 172 LYS A C 1
ATOM 1377 O O . LYS A 1 172 ? 9.043 -35.556 28.684 1.00 62.19 172 LYS A O 1
ATOM 1382 N N . PRO A 1 173 ? 11.058 -34.714 28.110 1.00 53.41 173 PRO A N 1
ATOM 1383 C CA . PRO A 1 173 ? 10.579 -34.063 26.898 1.00 53.41 173 PRO A CA 1
ATOM 1384 C C . PRO A 1 173 ? 10.003 -35.091 25.916 1.00 53.41 173 PRO A C 1
ATOM 1386 O O . PRO A 1 173 ? 10.600 -36.140 25.662 1.00 53.41 173 PRO A O 1
ATOM 1389 N N . VAL A 1 174 ? 8.825 -34.775 25.378 1.00 58.25 174 VAL A N 1
ATOM 1390 C CA . VAL A 1 174 ? 8.132 -35.565 24.357 1.00 58.25 174 VAL A CA 1
ATOM 1391 C C . VAL A 1 174 ? 8.944 -35.512 23.064 1.00 58.25 174 VAL A C 1
ATOM 1393 O O . VAL A 1 174 ? 9.263 -34.436 22.561 1.00 58.25 174 VAL A O 1
ATOM 1396 N N . SER A 1 175 ? 9.299 -36.686 22.541 1.00 54.53 175 SER A N 1
ATOM 1397 C CA . SER A 1 175 ? 10.000 -36.830 21.266 1.00 54.53 175 SER A CA 1
ATOM 1398 C C . SER A 1 175 ? 9.083 -36.377 20.128 1.00 54.53 175 SER A C 1
ATOM 1400 O O . SER A 1 175 ? 7.993 -36.920 19.946 1.00 54.53 175 SER A O 1
ATOM 1402 N N . VAL A 1 176 ? 9.506 -35.349 19.394 1.00 53.66 176 VAL A N 1
ATOM 1403 C CA . VAL A 1 176 ? 8.793 -34.843 18.218 1.00 53.66 176 VAL A CA 1
ATOM 1404 C C . VAL A 1 176 ? 8.905 -35.884 17.103 1.00 53.66 176 VAL A C 1
ATOM 1406 O O . VAL A 1 176 ? 10.003 -36.339 16.782 1.00 53.66 176 VAL A O 1
ATOM 1409 N N . ALA A 1 177 ? 7.758 -36.285 16.553 1.00 57.50 177 ALA A N 1
ATOM 1410 C CA . ALA A 1 177 ? 7.655 -37.275 15.489 1.00 57.50 177 ALA A CA 1
ATOM 1411 C C . ALA A 1 177 ? 8.492 -36.883 14.257 1.00 57.50 177 ALA A C 1
ATOM 1413 O O . ALA A 1 177 ? 8.604 -35.706 13.911 1.00 57.50 177 ALA A O 1
ATOM 1414 N N . GLN A 1 178 ? 9.080 -37.891 13.609 1.00 59.69 178 GLN A N 1
ATOM 1415 C CA . GLN A 1 178 ? 9.908 -37.734 12.414 1.00 59.69 178 GLN A CA 1
ATOM 1416 C C . GLN A 1 178 ? 9.159 -37.011 11.276 1.00 59.69 178 GLN A C 1
ATOM 1418 O O . GLN A 1 178 ? 7.949 -37.201 11.127 1.00 59.69 178 GLN A O 1
ATOM 1423 N N . PRO A 1 179 ? 9.864 -36.226 10.437 1.00 57.16 179 PRO A N 1
ATOM 1424 C CA . PRO A 1 179 ? 9.263 -35.568 9.283 1.00 57.16 179 PRO A CA 1
ATOM 1425 C C . PRO A 1 179 ? 8.678 -36.581 8.295 1.00 57.16 179 PRO A C 1
ATOM 1427 O O . PRO A 1 179 ? 9.313 -37.579 7.953 1.00 57.16 179 PRO A O 1
ATOM 1430 N N . ILE A 1 180 ? 7.476 -36.287 7.803 1.00 62.44 180 ILE A N 1
ATOM 1431 C CA . ILE A 1 180 ? 6.804 -37.065 6.761 1.00 62.44 180 ILE A CA 1
ATOM 1432 C C . ILE A 1 180 ? 7.583 -36.885 5.444 1.00 62.44 180 ILE A C 1
ATOM 1434 O O . ILE A 1 180 ? 7.852 -35.744 5.058 1.00 62.44 180 ILE A O 1
ATOM 1438 N N . PRO A 1 181 ? 7.951 -37.967 4.733 1.00 60.25 181 PRO A N 1
ATOM 1439 C CA . PRO A 1 181 ? 8.653 -37.861 3.460 1.00 60.25 181 PRO A CA 1
ATOM 1440 C C . PRO A 1 181 ? 7.754 -37.211 2.402 1.00 60.25 181 PRO A C 1
ATOM 1442 O O . PRO A 1 181 ? 6.665 -37.696 2.094 1.00 60.25 181 PRO A O 1
ATOM 1445 N N . VAL A 1 182 ? 8.231 -36.101 1.841 1.00 61.12 182 VAL A N 1
ATOM 1446 C CA . VAL A 1 182 ? 7.545 -35.352 0.784 1.00 61.12 182 VAL A CA 1
ATOM 1447 C C . VAL A 1 182 ? 7.618 -36.145 -0.526 1.00 61.12 182 VAL A C 1
ATOM 1449 O O . VAL A 1 182 ? 8.678 -36.654 -0.899 1.00 61.12 182 VAL A O 1
ATOM 1452 N N . ALA A 1 183 ? 6.481 -36.279 -1.211 1.00 64.25 183 ALA A N 1
ATOM 1453 C CA . ALA A 1 183 ? 6.368 -37.011 -2.469 1.00 64.25 183 ALA A CA 1
ATOM 1454 C C . ALA A 1 183 ? 7.257 -36.406 -3.574 1.00 64.25 183 ALA A C 1
ATOM 1456 O O . ALA A 1 183 ? 7.460 -35.194 -3.642 1.00 64.25 183 ALA A O 1
ATOM 1457 N N . LYS A 1 184 ? 7.789 -37.276 -4.444 1.00 65.69 184 LYS A N 1
ATOM 1458 C CA . LYS A 1 184 ? 8.696 -36.904 -5.541 1.00 65.69 184 LYS A CA 1
ATOM 1459 C C . LYS A 1 184 ? 8.032 -35.908 -6.513 1.00 65.69 184 LYS A C 1
ATOM 1461 O O . LYS A 1 184 ? 6.840 -36.056 -6.786 1.00 65.6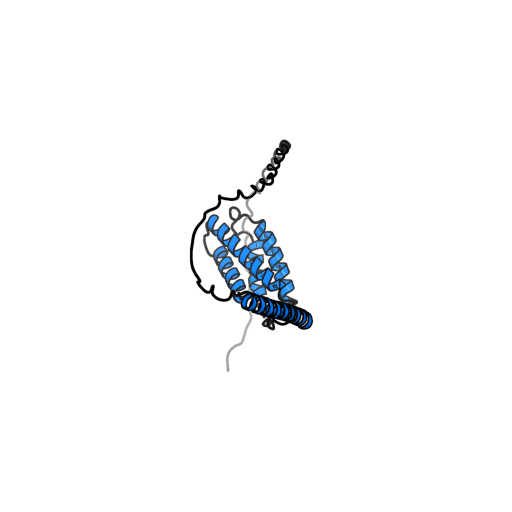9 184 LYS A O 1
ATOM 1466 N N . PRO A 1 185 ? 8.792 -34.954 -7.087 1.00 60.41 185 PRO A N 1
ATOM 1467 C CA . PRO A 1 185 ? 8.268 -34.005 -8.065 1.00 60.41 185 PRO A CA 1
ATOM 1468 C C . PRO A 1 185 ? 7.695 -34.702 -9.304 1.00 60.41 185 PRO A C 1
ATOM 1470 O O . PRO A 1 185 ? 8.310 -35.620 -9.853 1.00 60.41 185 PRO A O 1
ATOM 1473 N N . VAL A 1 186 ? 6.531 -34.239 -9.757 1.00 66.69 186 VAL A N 1
ATOM 1474 C CA . VAL A 1 186 ? 5.898 -34.681 -11.006 1.00 66.69 186 VAL A CA 1
ATOM 1475 C C . VAL A 1 186 ? 6.629 -34.037 -12.197 1.00 66.69 186 VAL A C 1
ATOM 1477 O O . VAL A 1 186 ? 6.862 -32.826 -12.165 1.00 66.69 186 VAL A O 1
ATOM 1480 N N . PRO A 1 187 ? 6.995 -34.791 -13.251 1.00 62.88 187 PRO A N 1
ATOM 1481 C CA . PRO A 1 187 ? 7.628 -34.226 -14.440 1.00 62.88 187 PRO A CA 1
ATOM 1482 C C . PRO A 1 187 ? 6.680 -33.283 -15.187 1.00 62.88 187 PRO A C 1
ATOM 1484 O O . PRO A 1 187 ? 5.582 -33.677 -15.580 1.00 62.88 187 PRO A O 1
ATOM 1487 N N . ILE A 1 188 ? 7.123 -32.049 -15.419 1.00 68.75 188 ILE A N 1
ATOM 1488 C CA . ILE A 1 188 ? 6.405 -31.066 -16.236 1.00 68.75 188 ILE A CA 1
ATOM 1489 C C . ILE A 1 188 ? 6.766 -31.312 -17.715 1.00 68.75 188 ILE A C 1
ATOM 1491 O O . ILE A 1 188 ? 7.953 -31.467 -18.025 1.00 68.75 188 ILE A O 1
ATOM 1495 N N . PRO A 1 189 ? 5.793 -31.368 -18.645 1.00 66.75 189 PRO A N 1
ATOM 1496 C CA . PRO A 1 189 ? 6.081 -31.517 -20.069 1.00 66.75 189 PRO A CA 1
ATOM 1497 C C . PRO A 1 189 ? 6.803 -30.285 -20.638 1.00 66.75 189 PRO A C 1
ATOM 1499 O O . PRO A 1 189 ? 6.577 -29.151 -20.217 1.00 66.75 189 PRO A O 1
ATOM 1502 N N . LYS A 1 190 ? 7.694 -30.526 -21.607 1.00 68.25 190 LYS A N 1
ATOM 1503 C CA . LYS A 1 190 ? 8.514 -29.491 -22.254 1.00 68.25 190 LYS A CA 1
ATOM 1504 C C . LYS A 1 190 ? 7.647 -28.503 -23.058 1.00 68.25 190 LYS A C 1
ATOM 1506 O O . LYS A 1 190 ? 6.652 -28.932 -23.643 1.00 68.25 190 LYS A O 1
ATOM 1511 N N . PRO A 1 191 ? 8.045 -27.219 -23.155 1.00 65.81 191 PRO A N 1
ATOM 1512 C CA . PRO A 1 191 ? 7.342 -26.232 -23.970 1.00 65.81 191 PRO A CA 1
ATOM 1513 C C . PRO A 1 191 ? 7.314 -26.624 -25.452 1.00 65.81 191 PRO A C 1
ATOM 1515 O O . PRO A 1 191 ? 8.324 -27.056 -26.011 1.00 65.81 191 PRO A O 1
ATOM 1518 N N . VAL A 1 192 ? 6.156 -26.441 -26.087 1.00 59.16 192 VAL A N 1
ATOM 1519 C CA . VAL A 1 192 ? 5.976 -26.586 -27.536 1.00 59.16 192 VAL A CA 1
ATOM 1520 C C . VAL A 1 192 ? 6.602 -25.375 -28.230 1.00 59.16 192 VAL A C 1
ATOM 1522 O O . VAL A 1 192 ? 6.345 -24.234 -27.848 1.00 59.16 192 VAL A O 1
ATOM 1525 N N . ALA A 1 193 ? 7.440 -25.621 -29.239 1.00 61.09 193 ALA A N 1
ATOM 1526 C CA . ALA A 1 193 ? 8.079 -24.569 -30.021 1.00 61.09 193 ALA A CA 1
ATOM 1527 C C . ALA A 1 193 ? 7.030 -23.780 -30.823 1.00 61.09 193 ALA A C 1
ATOM 1529 O O . ALA A 1 193 ? 6.299 -24.346 -31.634 1.00 61.09 193 ALA A O 1
ATOM 1530 N N . VAL A 1 194 ? 6.970 -22.467 -30.603 1.00 57.09 194 VAL A N 1
ATOM 1531 C CA . VAL A 1 194 ? 6.141 -21.548 -31.391 1.00 57.09 194 VAL A CA 1
ATOM 1532 C C . VAL A 1 194 ? 6.939 -21.134 -32.627 1.00 57.09 194 VAL A C 1
ATOM 1534 O O . VAL A 1 194 ? 8.058 -20.634 -32.512 1.00 57.09 194 VAL A O 1
ATOM 1537 N N . HIS A 1 195 ? 6.389 -21.376 -33.817 1.00 56.09 195 HIS A N 1
ATOM 1538 C CA . HIS A 1 195 ? 7.022 -20.996 -35.077 1.00 56.09 195 HIS A CA 1
ATOM 1539 C C . HIS A 1 195 ? 7.077 -19.466 -35.242 1.00 56.09 195 HIS A C 1
ATOM 1541 O O . HIS A 1 195 ? 6.132 -18.749 -34.919 1.00 56.09 195 HIS A O 1
ATOM 1547 N N . LYS A 1 196 ? 8.222 -18.994 -35.748 1.00 56.47 196 LYS A N 1
ATOM 1548 C CA . LYS A 1 196 ? 8.582 -17.593 -36.015 1.00 56.47 196 LYS A CA 1
ATOM 1549 C C . LYS A 1 196 ? 7.531 -16.893 -36.906 1.00 56.47 196 LYS A C 1
ATOM 1551 O O . LYS A 1 196 ? 7.129 -17.492 -37.904 1.00 56.47 196 LYS A O 1
ATOM 1556 N N . PRO A 1 197 ? 7.116 -15.644 -36.615 1.00 54.88 197 PRO A N 1
ATOM 1557 C CA . PRO A 1 197 ? 6.248 -14.880 -37.511 1.00 54.88 197 PRO A CA 1
ATOM 1558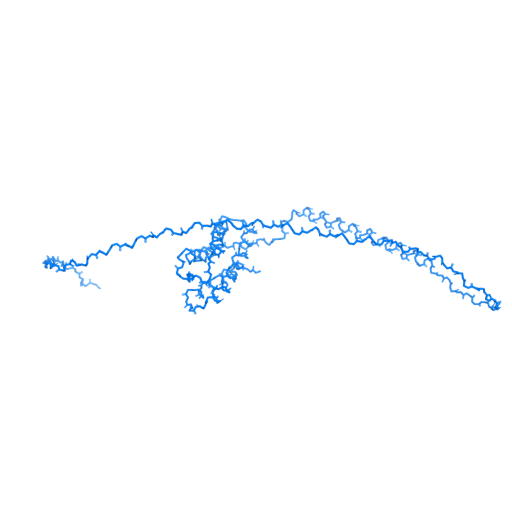 C C . PRO A 1 197 ? 6.932 -14.612 -38.858 1.00 54.88 197 PRO A C 1
ATOM 1560 O O . PRO A 1 197 ? 8.112 -14.260 -38.900 1.00 54.88 197 PRO A O 1
ATOM 1563 N N . SER A 1 198 ? 6.176 -14.787 -39.944 1.00 48.31 198 SER A N 1
ATOM 1564 C CA . SER A 1 198 ? 6.592 -14.490 -41.317 1.00 48.31 198 SER A CA 1
ATOM 1565 C C . SER A 1 198 ? 6.844 -12.991 -41.498 1.00 48.31 198 SER A C 1
ATOM 1567 O O . SER A 1 198 ? 6.048 -12.166 -41.053 1.00 48.31 198 SER A O 1
ATOM 1569 N N . GLU A 1 199 ? 7.945 -12.650 -42.164 1.00 50.81 199 GLU A N 1
ATOM 1570 C CA . GLU A 1 199 ? 8.319 -11.280 -42.523 1.00 50.81 199 GLU A CA 1
ATOM 1571 C C . GLU A 1 199 ? 7.283 -10.680 -43.490 1.00 50.81 199 GLU A C 1
ATOM 1573 O O . GLU A 1 199 ? 6.904 -11.306 -44.482 1.00 50.81 199 GLU A O 1
ATOM 1578 N N . ILE A 1 200 ? 6.806 -9.472 -43.184 1.00 52.94 200 ILE A N 1
ATOM 1579 C CA . ILE A 1 200 ? 5.928 -8.681 -44.054 1.00 52.94 200 ILE A CA 1
ATOM 1580 C C . ILE A 1 200 ? 6.846 -7.834 -44.953 1.00 52.94 200 ILE A C 1
ATOM 1582 O O . ILE A 1 200 ? 7.698 -7.125 -44.411 1.00 52.94 200 ILE A O 1
ATOM 1586 N N . PRO A 1 201 ? 6.726 -7.882 -46.292 1.00 45.56 201 PRO A N 1
ATOM 1587 C CA . PRO A 1 201 ? 7.606 -7.124 -47.169 1.00 45.56 201 PRO A CA 1
ATOM 1588 C C . PRO A 1 201 ? 7.280 -5.625 -47.170 1.00 45.56 201 PRO A C 1
ATOM 1590 O O . PRO A 1 201 ? 6.130 -5.194 -47.246 1.00 45.56 201 PRO A O 1
ATOM 1593 N N . THR A 1 202 ? 8.361 -4.856 -47.112 1.00 47.00 202 THR A N 1
ATOM 1594 C CA . THR A 1 202 ? 8.508 -3.407 -47.248 1.00 47.00 202 THR A CA 1
ATOM 1595 C C . THR A 1 202 ? 7.932 -2.849 -48.559 1.00 47.00 202 THR A C 1
ATOM 1597 O O . THR A 1 202 ? 8.106 -3.454 -49.616 1.00 47.00 202 THR A O 1
ATOM 1600 N N . SER A 1 203 ? 7.448 -1.600 -48.482 1.00 45.47 203 SER A N 1
ATOM 1601 C CA . SER A 1 203 ? 7.355 -0.572 -49.545 1.00 45.47 203 SER A CA 1
ATOM 1602 C C . SER A 1 203 ? 5.972 -0.316 -50.155 1.00 45.47 203 SER A C 1
ATOM 1604 O O . SER A 1 203 ? 5.477 -1.092 -50.964 1.00 45.47 203 SER A O 1
ATOM 1606 N N . VAL A 1 204 ? 5.432 0.880 -49.892 1.00 54.19 204 VAL A N 1
ATOM 1607 C CA . VAL A 1 204 ? 4.615 1.626 -50.864 1.00 54.19 204 VAL A CA 1
ATOM 1608 C C . VAL A 1 204 ? 5.182 3.050 -51.009 1.00 54.19 204 VAL A C 1
ATOM 1610 O O . VAL A 1 204 ? 5.525 3.659 -49.993 1.00 54.19 204 VAL A O 1
ATOM 1613 N N . PRO A 1 205 ? 5.351 3.562 -52.244 1.00 48.19 205 PRO A N 1
ATOM 1614 C CA . PRO A 1 205 ? 6.016 4.834 -52.527 1.00 48.19 205 PRO A CA 1
ATOM 1615 C C . PRO A 1 205 ? 5.078 6.039 -52.347 1.00 48.19 205 PRO A C 1
ATOM 1617 O O . PRO A 1 205 ? 3.885 5.960 -52.641 1.00 48.19 205 PRO A O 1
ATOM 1620 N N . LEU A 1 206 ? 5.642 7.173 -51.907 1.00 54.06 206 LEU A N 1
ATOM 1621 C CA . LEU A 1 206 ? 4.990 8.487 -51.935 1.00 54.06 206 LEU A CA 1
ATOM 1622 C C . LEU A 1 206 ? 4.536 8.801 -53.367 1.00 54.06 206 LEU A C 1
ATOM 1624 O O . LEU A 1 206 ? 5.360 8.832 -54.277 1.00 54.06 206 LEU A O 1
ATOM 1628 N N . THR A 1 207 ? 3.242 9.058 -53.549 1.00 50.00 207 THR A N 1
ATOM 1629 C CA . THR A 1 207 ? 2.691 9.639 -54.779 1.00 50.00 207 THR A CA 1
ATOM 1630 C C . THR A 1 207 ? 2.049 10.980 -54.442 1.00 50.00 207 THR A C 1
ATOM 1632 O O . THR A 1 207 ? 1.311 11.092 -53.464 1.00 50.00 207 THR A O 1
ATOM 1635 N N . ASP A 1 208 ? 2.410 11.970 -55.255 1.00 45.38 208 ASP A N 1
ATOM 1636 C CA . ASP A 1 208 ? 2.031 13.381 -55.270 1.00 45.38 208 ASP A CA 1
ATOM 1637 C C . ASP A 1 208 ? 0.598 13.718 -54.829 1.00 45.38 208 ASP A C 1
ATOM 1639 O O . ASP A 1 208 ? -0.384 13.178 -55.340 1.00 45.38 208 ASP A O 1
ATOM 1643 N N . LEU A 1 209 ? 0.489 14.723 -53.954 1.00 53.22 209 LEU A N 1
ATOM 1644 C CA . LEU A 1 209 ? -0.739 15.492 -53.745 1.00 53.22 209 LEU A CA 1
ATOM 1645 C C . LEU A 1 209 ? -0.736 16.717 -54.683 1.00 53.22 209 LEU A C 1
ATOM 1647 O O . LEU A 1 209 ? 0.250 17.456 -54.692 1.00 53.22 209 LEU A O 1
ATOM 1651 N N . PRO A 1 210 ? -1.816 16.987 -55.442 1.00 63.19 210 PRO A N 1
ATOM 1652 C CA . PRO A 1 210 ? -1.933 18.199 -56.254 1.00 63.19 210 PRO A CA 1
ATOM 1653 C C . PRO A 1 210 ? -2.235 19.452 -55.401 1.00 63.19 210 PRO A C 1
ATOM 1655 O O . PRO A 1 210 ? -2.836 19.337 -54.328 1.00 63.19 210 PRO A O 1
ATOM 1658 N N . PRO A 1 211 ? -1.867 20.666 -55.866 1.00 54.75 211 PRO A N 1
ATOM 1659 C CA . PRO A 1 211 ? -2.109 21.904 -55.130 1.00 54.75 211 PRO A CA 1
ATOM 1660 C C . PRO A 1 211 ? -3.586 22.310 -55.213 1.00 54.75 211 PRO A C 1
ATOM 1662 O O . PRO A 1 211 ? -4.117 22.540 -56.299 1.00 54.75 211 PRO A O 1
ATOM 1665 N N . SER A 1 212 ? -4.243 22.433 -54.058 1.00 47.44 212 SER A N 1
ATOM 1666 C CA . SER A 1 212 ? -5.590 22.997 -53.971 1.00 47.44 212 SER A CA 1
ATOM 1667 C C . SER A 1 212 ? -5.510 24.523 -53.937 1.00 47.44 212 SER A C 1
ATOM 1669 O O . SER A 1 212 ? -4.857 25.116 -53.079 1.00 47.44 212 SER A O 1
ATOM 1671 N N . SER A 1 213 ? -6.169 25.137 -54.910 1.00 46.19 213 SER A N 1
ATOM 1672 C CA . SER A 1 213 ? -6.316 26.570 -55.122 1.00 46.19 213 SER A CA 1
ATOM 1673 C C . SER A 1 213 ? -7.257 27.240 -54.112 1.00 46.19 213 SER A C 1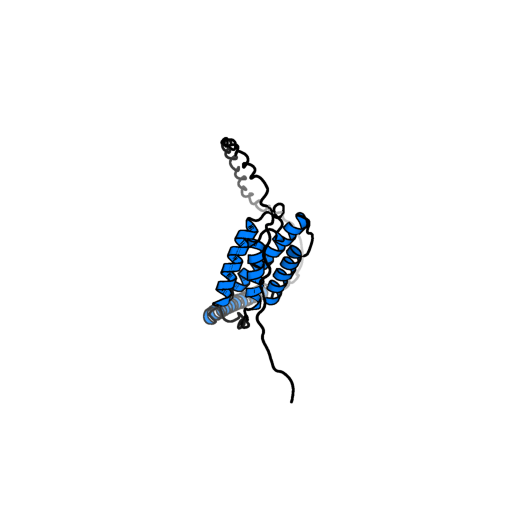
ATOM 1675 O O . SER A 1 213 ? -8.297 26.702 -53.748 1.00 46.19 213 SER A O 1
ATOM 1677 N N . THR A 1 214 ? -6.846 28.448 -53.721 1.00 40.78 214 THR A N 1
ATOM 1678 C CA . THR A 1 214 ? -7.609 29.691 -53.514 1.00 40.78 214 THR A CA 1
ATOM 1679 C C . THR A 1 214 ? -9.064 29.604 -53.039 1.00 40.78 214 THR A C 1
ATOM 1681 O O . THR A 1 214 ? -9.964 29.229 -53.785 1.00 40.78 214 THR A O 1
ATOM 1684 N N . THR A 1 215 ? -9.332 30.178 -51.865 1.00 45.25 215 THR A N 1
ATOM 1685 C CA . THR A 1 215 ? -10.554 30.958 -51.631 1.00 45.25 215 THR A CA 1
ATOM 1686 C C . THR A 1 215 ? -10.185 32.175 -50.787 1.00 45.25 215 THR A C 1
ATOM 1688 O O . THR A 1 215 ? -9.523 32.058 -49.759 1.00 45.25 215 THR A O 1
ATOM 1691 N N . GLU A 1 216 ? -10.540 33.340 -51.320 1.00 45.78 216 GLU A N 1
ATOM 1692 C CA . GLU A 1 216 ? -10.471 34.655 -50.698 1.00 45.78 216 GLU A CA 1
ATOM 1693 C C . GLU A 1 216 ? -11.287 34.686 -49.401 1.00 45.78 216 GLU A C 1
ATOM 1695 O O . GLU A 1 216 ? -12.437 34.254 -49.392 1.00 45.78 216 GLU A O 1
ATOM 1700 N N . GLU A 1 217 ? -10.756 35.303 -48.346 1.00 51.56 217 GLU A N 1
ATOM 1701 C CA . GLU A 1 217 ? -11.602 35.974 -47.362 1.00 51.56 217 GLU A CA 1
ATOM 1702 C C . GLU A 1 217 ? -11.000 37.342 -47.043 1.00 51.56 217 GLU A C 1
ATOM 1704 O O . GLU A 1 217 ? -9.796 37.519 -46.846 1.00 51.56 217 GLU A O 1
ATOM 1709 N N . LYS A 1 218 ? -11.881 38.325 -47.134 1.00 46.59 218 LYS A N 1
ATOM 1710 C CA . LYS A 1 218 ? -11.664 39.756 -47.253 1.00 46.59 218 LYS A CA 1
ATOM 1711 C C . LYS A 1 218 ? -12.199 40.392 -45.976 1.00 46.59 218 LYS A C 1
ATOM 1713 O O . LYS A 1 218 ? -13.297 40.029 -45.574 1.00 46.59 218 LYS A O 1
ATOM 1718 N N . ASP A 1 219 ? -11.502 41.427 -45.495 1.00 46.44 219 ASP A N 1
ATOM 1719 C CA . ASP A 1 219 ? -12.032 42.464 -44.587 1.00 46.44 219 ASP A CA 1
ATOM 1720 C C . ASP A 1 219 ? -12.367 41.977 -43.152 1.00 46.44 219 ASP A C 1
ATOM 1722 O O . ASP A 1 219 ? -12.783 40.856 -42.934 1.00 46.44 219 ASP A O 1
ATOM 1726 N N . SER A 1 220 ? -12.197 42.704 -42.052 1.00 48.06 220 SER A N 1
ATOM 1727 C CA . SER A 1 220 ? -11.984 44.121 -41.786 1.00 48.06 220 SER A CA 1
ATOM 1728 C C . SER A 1 220 ? -11.350 44.232 -40.397 1.00 48.06 220 SER A C 1
ATOM 1730 O O . SER A 1 220 ? -11.822 43.588 -39.464 1.00 48.06 220 SER A O 1
ATOM 1732 N N . SER A 1 221 ? -10.342 45.083 -40.202 1.00 53.75 221 SER A N 1
ATOM 1733 C CA . SER A 1 221 ? -10.019 45.635 -38.873 1.00 53.75 221 SER A CA 1
ATOM 1734 C C . SER A 1 221 ? -9.195 46.909 -39.029 1.00 53.75 221 SER A C 1
ATOM 1736 O O . SER A 1 221 ? -7.965 46.899 -39.038 1.00 53.75 221 SER A O 1
ATOM 1738 N N . LYS A 1 222 ? -9.906 48.028 -39.173 1.00 55.69 222 LYS A N 1
ATOM 1739 C CA . LYS A 1 222 ? -9.393 49.384 -38.981 1.00 55.69 222 LYS A CA 1
ATOM 1740 C C . LYS A 1 222 ? -10.464 50.170 -38.224 1.00 55.69 222 LYS A C 1
ATOM 1742 O O . LYS A 1 222 ? -11.623 50.102 -38.616 1.00 55.69 222 LYS A O 1
ATOM 1747 N N . LEU A 1 223 ? -10.012 50.946 -37.235 1.00 48.62 223 LEU A N 1
ATOM 1748 C CA . LEU A 1 223 ? -10.730 51.968 -36.455 1.00 48.62 223 LEU A CA 1
ATOM 1749 C C . LEU A 1 223 ? -11.630 51.441 -35.326 1.00 48.62 223 LEU A C 1
ATOM 1751 O O . LEU A 1 223 ? -12.755 51.027 -35.574 1.00 48.62 223 LEU A O 1
ATOM 1755 N N . PHE A 1 224 ? -11.139 51.510 -34.085 1.00 54.22 224 PHE A N 1
ATOM 1756 C CA . PHE A 1 224 ? -11.496 52.556 -33.113 1.00 54.22 224 PHE A CA 1
ATOM 1757 C C . PHE A 1 224 ? -10.398 52.681 -32.052 1.00 54.22 224 PHE A C 1
ATOM 1759 O O . PHE A 1 224 ? -9.775 51.644 -31.731 1.00 54.22 224 PHE A O 1
#

Radius of gyration: 40.67 Å; chains: 1; bounding box: 45×90×138 Å

Secondary structure (DSSP, 8-state):
--HHHHHHHHHHHHHHHHHS---HHHHHHHHHHHHHHHHHHHHHHHHS--HHHHHHHHHHHHHHHHHHH--TTSS-GGG-HHHHHHHHHHHHHHHH--------TTSSS-HHHHHHHHHHHHHHHHHHHHHHHHHHHHHHHHS-----------------PPP-PPPPPPPPPPPPPPPPPPPPPPPPPPPPPPPPPPPPPP------PPPPP-----------

pLDDT: mean 76.14, std 20.72, range [38.84, 98.25]